Protein AF-E9JCG3-F1 (afdb_monomer)

Radius of gyration: 24.5 Å; Cα contacts (8 Å, |Δi|>4): 155; chains: 1; bounding box: 54×41×59 Å

Solvent-accessible surface area (backbone atoms only — not comparable to full-atom values): 11795 Å² total; per-residue (Å²): 128,67,65,68,55,51,57,50,52,54,48,57,53,37,63,75,56,69,42,74,49,72,71,36,49,53,48,51,50,50,36,44,73,51,73,40,44,71,69,59,64,74,71,52,77,86,57,66,67,60,52,55,53,53,52,52,50,41,44,52,51,46,52,49,52,53,52,53,46,49,51,66,66,41,89,62,66,67,55,58,52,74,62,68,55,85,92,52,78,56,64,48,57,55,56,52,70,72,46,78,89,65,80,58,53,38,51,52,33,47,51,32,49,52,65,42,69,73,26,44,59,70,39,85,88,55,58,73,80,70,17,31,15,80,81,72,66,60,64,55,16,38,70,68,35,37,49,64,70,30,88,76,49,19,78,70,51,69,84,64,36,95,43,63,68,48,28,50,52,52,67,59,42,67,72,77,49,76,67,59,28,53,43,39,38,50,52,51,53,52,52,56,51,46,49,50,55,54,64,62,62,70,74,117

Foldseek 3Di:
DPPLVVVVVVVVVCVVVVLPDPVSVVVCVVCVLLVHHPVNLVPDDPPSVVSVVVSVVSVVVSVVVVVLVCLVPDPAQVLSPVVPDPPDDQPLVVVVVPPPPPDCLLSVLLVCLSSVVQQPCRVPPDDPQSQACLQQSDDGRDQLCQCPPDPPRNVLQPPLDPDSVSSSVSLNDSDRDPSSSVSSSVSSVVSVVSVVVVVVVVPD

Mean predicted aligned error: 13.29 Å

Sequence (204 aa):
MGDERWVKLCWEEKRRERWIGTYGREREKYYNRNGWGLNAIDNMPREERLLIEEIREKERDVQKQLEDSKIREARYNKRYREFNGEGRTPKYIEQGITREGKNSEGIRALARLRCGNMENDNKYWLDEEKRGCTFCKIGKDNMEHFIGDCVIARDWFVGIGDSVKDTIRALESEDLDERKEKILIKFWREKEKYKKITDDGDVG

Organism: Solenopsis invicta (NCBI:txid13686)

Secondary structure (DSSP, 8-state):
--HHHHHHHHHHHHHHTTT-SHHHHHHHHHHHHTT--HHHHHTS-S-HHHHHHHHHHHHHHHHHHHHHHHHHH-SS-GGGGGG-STTPPPHHHHHHHHSTTS-THHHHHHHHHHTTTT-STT-TTS-GGGGB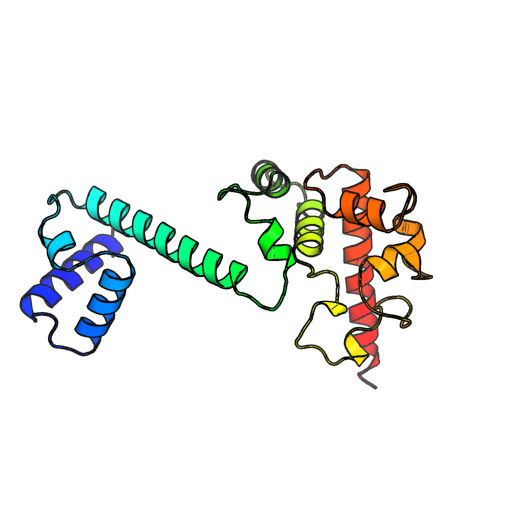-TTTSSSBSSHHHHHHT-TTTGGGGBTTBSSHHHHHHHHHSS---HHHHHHHHHHHHHHHHHHHHHHHHS--

pLDDT: mean 75.96, std 15.84, range [35.84, 96.56]

Structure (mmCIF, N/CA/C/O backbone):
data_AF-E9JCG3-F1
#
_entry.id   AF-E9JCG3-F1
#
loop_
_atom_site.group_PDB
_atom_site.id
_atom_site.type_symbol
_atom_site.label_atom_id
_atom_site.label_alt_id
_atom_site.label_comp_id
_atom_site.label_asym_id
_atom_site.label_entity_id
_atom_site.label_seq_id
_atom_site.pdbx_PDB_ins_code
_atom_site.Cartn_x
_atom_site.Cartn_y
_atom_site.Cartn_z
_atom_site.occupancy
_atom_site.B_iso_or_equiv
_atom_site.auth_seq_id
_atom_site.auth_comp_id
_atom_site.auth_asym_id
_atom_site.auth_atom_id
_atom_site.pdbx_PDB_model_num
ATOM 1 N N . MET A 1 1 ? 35.624 1.280 -15.198 1.00 37.50 1 MET A N 1
ATOM 2 C CA . MET A 1 1 ? 36.606 1.029 -16.281 1.00 37.50 1 MET A CA 1
ATOM 3 C C . MET A 1 1 ? 36.741 -0.445 -16.689 1.00 37.50 1 MET A C 1
ATOM 5 O O . MET A 1 1 ? 37.256 -0.681 -17.770 1.00 37.50 1 MET A O 1
ATOM 9 N N . GLY A 1 2 ? 36.293 -1.433 -15.895 1.00 39.94 2 GLY A N 1
ATOM 10 C CA . GLY A 1 2 ? 36.347 -2.855 -16.285 1.00 39.94 2 GLY A CA 1
ATOM 11 C C . GLY A 1 2 ? 35.219 -3.304 -17.224 1.00 39.94 2 GLY A C 1
ATOM 12 O O . GLY A 1 2 ? 35.501 -3.871 -18.272 1.00 39.94 2 GLY A O 1
ATOM 13 N N . ASP A 1 3 ? 33.959 -3.012 -16.888 1.00 49.09 3 ASP A N 1
ATOM 14 C CA . ASP A 1 3 ? 32.785 -3.560 -17.598 1.00 49.09 3 ASP A CA 1
ATOM 15 C C . ASP A 1 3 ? 32.650 -3.119 -19.060 1.00 49.09 3 ASP A C 1
ATOM 17 O O . ASP A 1 3 ? 32.310 -3.923 -19.922 1.00 49.09 3 ASP A O 1
ATOM 21 N N . GLU A 1 4 ? 32.962 -1.860 -19.368 1.00 45.25 4 GLU A N 1
ATOM 22 C CA . GLU A 1 4 ? 32.817 -1.293 -20.720 1.00 45.25 4 GLU A CA 1
ATOM 23 C C . GLU A 1 4 ? 33.733 -2.005 -21.731 1.00 45.25 4 GLU A C 1
ATOM 25 O O . GLU A 1 4 ? 33.326 -2.338 -22.845 1.00 45.25 4 GLU A O 1
ATOM 30 N N . ARG A 1 5 ? 34.946 -2.360 -21.287 1.00 47.16 5 ARG A N 1
ATOM 31 C CA . ARG A 1 5 ? 35.927 -3.112 -22.078 1.00 47.16 5 ARG A CA 1
ATOM 32 C C . ARG A 1 5 ? 35.469 -4.547 -22.351 1.00 47.16 5 ARG A C 1
ATOM 34 O O . ARG A 1 5 ? 35.720 -5.069 -23.437 1.00 47.16 5 ARG A O 1
ATOM 41 N N . TRP A 1 6 ? 34.791 -5.180 -21.393 1.00 45.41 6 TRP A N 1
ATOM 42 C CA . TRP A 1 6 ? 34.255 -6.535 -21.550 1.00 45.41 6 TRP A CA 1
ATOM 43 C C . TRP A 1 6 ? 33.073 -6.583 -22.509 1.00 45.41 6 TRP A C 1
ATOM 45 O O . TRP A 1 6 ? 33.000 -7.497 -23.328 1.00 45.41 6 TRP A O 1
ATOM 55 N N . VAL A 1 7 ? 32.191 -5.581 -22.469 1.00 52.19 7 VAL A N 1
ATOM 56 C CA . VAL A 1 7 ? 31.083 -5.453 -23.427 1.00 52.19 7 VAL A CA 1
ATOM 57 C C . VAL A 1 7 ? 31.621 -5.357 -24.858 1.00 52.19 7 VAL A C 1
ATOM 59 O O . VAL A 1 7 ? 31.132 -6.069 -25.736 1.00 52.19 7 VAL A O 1
ATOM 62 N N . LYS A 1 8 ? 32.680 -4.565 -25.072 1.00 52.66 8 LYS A N 1
ATOM 63 C CA . LYS A 1 8 ? 33.346 -4.394 -26.373 1.00 52.66 8 LYS A CA 1
ATOM 64 C C . LYS A 1 8 ? 34.048 -5.658 -26.871 1.00 52.66 8 LYS A C 1
ATOM 66 O O . LYS A 1 8 ? 33.841 -6.048 -28.016 1.00 52.66 8 LYS A O 1
ATOM 71 N N . LEU A 1 9 ? 34.818 -6.334 -26.014 1.00 55.47 9 LEU A N 1
ATOM 72 C CA . LEU A 1 9 ? 35.493 -7.588 -26.373 1.00 55.47 9 LEU A CA 1
ATOM 73 C C . LEU A 1 9 ? 34.490 -8.695 -26.712 1.00 55.47 9 LEU A C 1
ATOM 75 O O . LEU A 1 9 ? 34.639 -9.348 -27.741 1.00 55.47 9 LEU A O 1
ATOM 79 N N . CYS A 1 10 ? 33.426 -8.841 -25.914 1.00 58.19 10 CYS A N 1
ATOM 80 C CA . CYS A 1 10 ? 32.321 -9.746 -26.237 1.00 58.19 10 CYS A CA 1
ATOM 81 C C . CYS A 1 10 ? 31.674 -9.394 -27.584 1.00 58.19 10 CYS A C 1
ATOM 8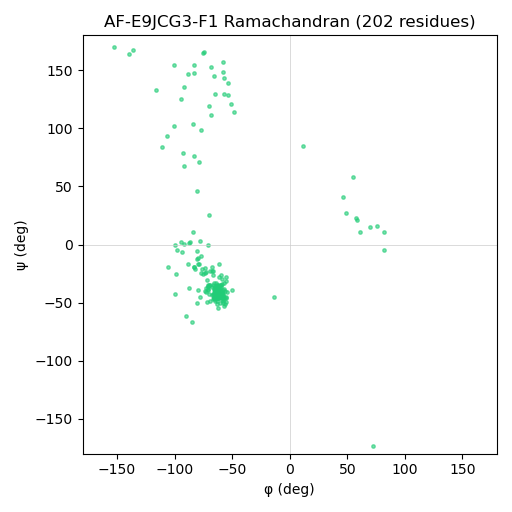3 O O . CYS A 1 10 ? 31.298 -10.287 -28.334 1.00 58.19 10 CYS A O 1
ATOM 85 N N . TRP A 1 11 ? 31.517 -8.107 -27.903 1.00 60.88 11 TRP A N 1
ATOM 86 C CA . TRP A 1 11 ? 30.899 -7.677 -29.158 1.00 60.88 11 TRP A CA 1
ATOM 87 C C . TRP A 1 11 ? 31.776 -7.986 -30.379 1.00 60.88 11 TRP A C 1
ATOM 89 O O . TRP A 1 11 ? 31.309 -8.578 -31.354 1.00 60.88 11 TRP A O 1
ATOM 99 N N . GLU A 1 12 ? 33.061 -7.636 -30.314 1.00 61.38 12 GLU A N 1
ATOM 100 C CA . GLU A 1 12 ? 34.038 -7.897 -31.378 1.00 61.38 12 GLU A CA 1
ATOM 101 C C . GLU A 1 12 ? 34.234 -9.402 -31.625 1.00 61.38 12 GLU A C 1
ATOM 103 O O . GLU A 1 12 ? 34.281 -9.845 -32.778 1.00 61.38 12 GLU A O 1
ATOM 108 N N . GLU A 1 13 ? 34.274 -10.198 -30.553 1.00 59.25 13 GLU A N 1
ATOM 109 C CA . GLU A 1 13 ? 34.321 -11.661 -30.601 1.00 59.25 13 GLU A CA 1
ATOM 110 C C . GLU A 1 13 ? 33.088 -12.234 -31.321 1.00 59.25 13 GLU A C 1
ATOM 112 O O . GLU A 1 13 ? 33.219 -13.045 -32.241 1.00 59.25 13 GLU A O 1
ATOM 117 N N . LYS A 1 14 ? 31.882 -11.742 -31.013 1.00 62.44 14 LYS A N 1
ATOM 118 C CA . LYS A 1 14 ? 30.645 -12.228 -31.650 1.00 62.44 14 LYS A CA 1
ATOM 119 C C . LYS A 1 14 ? 30.498 -11.796 -33.105 1.00 62.44 14 LYS A C 1
ATOM 121 O O . LYS A 1 14 ? 29.971 -12.571 -33.910 1.00 62.44 14 LYS A O 1
ATOM 126 N N . ARG A 1 15 ? 31.034 -10.628 -33.481 1.00 62.09 15 ARG A N 1
ATOM 127 C CA . ARG A 1 15 ? 31.109 -10.189 -34.885 1.00 62.09 15 ARG A CA 1
ATOM 128 C C . ARG A 1 15 ? 32.001 -11.114 -35.717 1.00 62.09 15 ARG A C 1
ATOM 130 O O . ARG A 1 15 ? 31.659 -11.415 -36.861 1.00 62.09 15 ARG A O 1
ATOM 137 N N . ARG A 1 16 ? 33.101 -11.622 -35.141 1.00 64.88 16 ARG A N 1
ATOM 138 C CA . ARG A 1 16 ? 33.938 -12.661 -35.775 1.00 64.88 16 ARG A CA 1
ATOM 139 C C . ARG A 1 16 ? 33.209 -13.999 -35.909 1.00 64.88 16 ARG A C 1
ATOM 141 O O . ARG A 1 16 ? 33.398 -14.680 -36.912 1.00 64.88 16 ARG A O 1
ATOM 148 N N . GLU A 1 17 ? 32.359 -14.351 -34.948 1.00 65.44 17 GLU A N 1
ATOM 149 C CA . GLU A 1 17 ? 31.610 -15.619 -34.928 1.00 65.44 17 GLU A CA 1
ATOM 150 C C . GLU A 1 17 ? 30.269 -15.589 -35.688 1.00 65.44 17 GLU A C 1
ATOM 152 O O . GLU A 1 17 ? 29.538 -16.582 -35.686 1.00 65.44 17 GLU A O 1
ATOM 157 N N . ARG A 1 18 ? 29.915 -14.460 -36.326 1.00 62.06 18 ARG A N 1
ATOM 158 C CA . ARG A 1 18 ? 28.636 -14.239 -37.038 1.00 62.06 18 ARG A CA 1
ATOM 159 C C . ARG A 1 18 ? 27.391 -14.634 -36.232 1.00 62.06 18 ARG A C 1
ATOM 161 O O . ARG A 1 18 ? 26.373 -14.993 -36.816 1.00 62.06 18 ARG A O 1
ATOM 168 N N . TRP A 1 19 ? 27.469 -14.591 -34.903 1.00 61.97 19 TRP A N 1
ATOM 169 C CA . TRP A 1 19 ? 26.335 -14.882 -34.019 1.00 61.97 19 TRP A CA 1
ATOM 170 C C . TRP A 1 19 ? 25.701 -16.285 -34.197 1.00 61.97 19 TRP A C 1
ATOM 172 O O . TRP A 1 19 ? 24.560 -16.500 -33.799 1.00 61.97 19 TRP A O 1
ATOM 182 N N . ILE A 1 20 ? 26.438 -17.269 -34.737 1.00 61.88 20 ILE A N 1
ATOM 183 C CA . ILE A 1 20 ? 25.892 -18.581 -35.162 1.00 61.88 20 ILE A CA 1
ATOM 184 C C . ILE A 1 20 ? 25.438 -19.467 -33.973 1.00 61.88 20 ILE A C 1
ATOM 186 O O . ILE A 1 20 ? 24.582 -20.342 -34.120 1.00 61.88 20 ILE A O 1
ATOM 190 N N . GLY A 1 21 ? 25.974 -19.239 -32.768 1.00 70.31 21 GLY A N 1
ATOM 191 C CA . GLY A 1 21 ? 25.678 -20.034 -31.567 1.00 70.31 21 GLY A CA 1
ATOM 192 C C . GLY A 1 21 ? 24.310 -19.763 -30.912 1.00 70.31 21 GLY A C 1
ATOM 193 O O . GLY A 1 21 ? 23.662 -18.745 -31.147 1.00 70.31 21 GLY A O 1
ATOM 194 N N . THR A 1 22 ? 23.870 -20.663 -30.023 1.00 67.44 22 THR A N 1
ATOM 195 C CA . THR A 1 22 ? 22.661 -20.498 -29.178 1.00 67.44 22 THR A CA 1
ATOM 196 C C . THR A 1 22 ? 22.699 -19.215 -28.348 1.00 67.44 22 THR A C 1
ATOM 198 O O . THR A 1 22 ? 21.752 -18.437 -28.394 1.00 67.44 22 THR A O 1
ATOM 201 N N . TYR A 1 23 ? 23.832 -18.939 -27.701 1.00 62.28 23 TYR A N 1
ATOM 202 C CA . TYR A 1 23 ? 24.071 -17.696 -26.962 1.00 62.28 23 TYR A CA 1
ATOM 203 C C . TYR A 1 23 ? 23.981 -16.437 -27.848 1.00 62.28 23 TYR A C 1
ATOM 205 O O . TYR A 1 23 ? 23.463 -15.405 -27.428 1.00 62.28 23 TYR A O 1
ATOM 213 N N . GLY A 1 24 ? 24.454 -16.521 -29.100 1.00 64.88 24 GLY A N 1
ATOM 214 C CA . GLY A 1 24 ? 24.377 -15.420 -30.066 1.00 64.88 24 GLY A CA 1
ATOM 215 C C . GLY A 1 24 ? 22.932 -15.091 -30.435 1.00 64.88 24 GLY A C 1
ATOM 216 O O . GLY A 1 24 ? 22.526 -13.936 -30.357 1.00 64.88 24 GLY A O 1
ATOM 217 N N . ARG A 1 25 ? 22.131 -16.125 -30.713 1.00 70.12 25 ARG A N 1
ATOM 218 C CA . ARG A 1 25 ? 20.692 -15.990 -30.986 1.00 70.12 25 ARG A CA 1
ATOM 219 C C . ARG A 1 25 ? 19.903 -15.458 -29.787 1.00 70.12 25 ARG A C 1
ATOM 221 O O . ARG A 1 25 ? 18.955 -14.703 -29.978 1.00 70.12 25 ARG A O 1
ATOM 228 N N . GLU A 1 26 ? 20.260 -15.832 -28.559 1.00 67.94 26 GLU A N 1
ATOM 229 C CA . GLU A 1 26 ? 19.628 -15.289 -27.346 1.00 67.94 26 GLU A CA 1
ATOM 230 C C . GLU A 1 26 ? 19.950 -13.806 -27.136 1.00 67.94 26 GLU A C 1
ATOM 232 O O . GLU A 1 26 ? 19.038 -13.020 -26.873 1.00 67.94 26 GLU A O 1
ATOM 237 N N . ARG A 1 27 ? 21.212 -13.397 -27.324 1.00 65.56 27 ARG A N 1
ATOM 238 C CA . ARG A 1 27 ? 21.592 -11.977 -27.272 1.00 65.56 27 ARG A CA 1
ATOM 239 C C . ARG A 1 27 ? 20.964 -11.162 -28.395 1.00 65.56 27 ARG A C 1
ATOM 241 O O . ARG A 1 27 ? 20.475 -10.073 -28.131 1.00 65.56 27 ARG A O 1
ATOM 248 N N . GLU A 1 28 ? 20.962 -11.666 -29.624 1.00 66.00 28 GLU A N 1
ATOM 249 C CA . GLU A 1 28 ? 20.315 -10.999 -30.757 1.00 66.00 28 GLU A CA 1
ATOM 250 C C . GLU A 1 28 ? 18.820 -10.793 -30.476 1.00 66.00 28 GLU A C 1
ATOM 252 O O . GLU A 1 28 ? 18.307 -9.689 -30.634 1.00 66.00 28 GLU A O 1
ATOM 257 N N . LYS A 1 29 ? 18.129 -11.816 -29.952 1.00 69.88 29 LYS A N 1
ATOM 258 C CA . LYS A 1 29 ? 16.742 -11.681 -29.479 1.00 69.88 29 LYS A CA 1
ATOM 259 C C . LYS A 1 29 ? 16.597 -10.633 -28.376 1.00 69.88 29 LYS A C 1
ATOM 261 O O . LYS A 1 29 ? 15.612 -9.902 -28.387 1.00 69.88 29 LYS A O 1
ATOM 266 N N . TYR A 1 30 ? 17.536 -10.564 -27.435 1.00 65.44 30 TYR A N 1
ATOM 267 C CA . TYR A 1 30 ? 17.532 -9.572 -26.358 1.00 65.44 30 TYR A CA 1
ATOM 268 C C . TYR A 1 30 ? 17.706 -8.141 -26.893 1.00 65.44 30 TYR A C 1
ATOM 270 O O . TYR A 1 30 ? 16.888 -7.280 -26.579 1.00 65.44 30 TYR A O 1
ATOM 278 N N . TYR A 1 31 ? 18.690 -7.887 -27.761 1.00 63.94 31 TYR A N 1
ATOM 279 C CA . TYR A 1 31 ? 18.884 -6.566 -28.370 1.00 63.94 31 TYR A CA 1
ATOM 280 C C . TYR A 1 31 ? 17.707 -6.181 -29.268 1.00 63.94 31 TYR A C 1
ATOM 282 O O . TYR A 1 31 ? 17.164 -5.091 -29.108 1.00 63.94 31 TYR A O 1
ATOM 290 N N . ASN A 1 32 ? 17.220 -7.101 -30.107 1.00 68.44 32 ASN A N 1
ATOM 291 C CA . ASN A 1 32 ? 16.039 -6.872 -30.941 1.00 68.44 32 ASN A CA 1
ATOM 292 C C . ASN A 1 32 ? 14.791 -6.562 -30.097 1.00 68.44 32 ASN A C 1
ATOM 294 O O . ASN A 1 32 ? 14.029 -5.664 -30.445 1.00 68.44 32 ASN A O 1
ATOM 298 N N . ARG A 1 33 ? 14.595 -7.256 -28.964 1.00 65.31 33 ARG A N 1
ATOM 299 C CA . ARG A 1 33 ? 13.516 -6.959 -28.003 1.00 65.31 33 ARG A CA 1
ATOM 300 C C . ARG A 1 33 ? 13.656 -5.558 -27.405 1.00 65.31 33 ARG A C 1
ATOM 302 O O . ARG A 1 33 ? 12.644 -4.909 -27.175 1.00 65.31 33 ARG A O 1
ATOM 309 N N . ASN A 1 34 ? 14.884 -5.095 -27.196 1.00 61.50 34 ASN A N 1
ATOM 310 C CA . ASN A 1 34 ? 15.181 -3.750 -26.714 1.00 61.50 34 ASN A CA 1
ATOM 311 C C . ASN A 1 34 ? 15.221 -2.687 -27.839 1.00 61.50 34 ASN A C 1
ATOM 313 O O . ASN A 1 34 ? 15.661 -1.566 -27.598 1.00 61.50 34 ASN A O 1
ATOM 317 N N . GLY A 1 35 ? 14.786 -3.015 -29.066 1.00 59.19 35 GLY A N 1
ATOM 318 C CA . GLY A 1 35 ? 14.738 -2.083 -30.204 1.00 59.19 35 GLY A CA 1
ATOM 319 C C . GLY A 1 35 ? 16.069 -1.893 -30.939 1.00 59.19 35 GLY A C 1
ATOM 320 O O . GLY A 1 35 ? 16.196 -1.012 -31.788 1.00 59.19 35 GLY A O 1
ATOM 321 N N . TRP A 1 36 ? 17.060 -2.727 -30.639 1.00 63.00 36 TRP A N 1
ATOM 322 C CA . TRP A 1 36 ? 18.398 -2.670 -31.206 1.00 63.00 36 TRP A CA 1
ATOM 323 C C . TRP A 1 36 ? 18.610 -3.808 -32.201 1.00 63.00 36 TRP A C 1
ATOM 325 O O . TRP A 1 36 ? 19.008 -4.911 -31.835 1.00 63.00 36 TRP A O 1
ATOM 335 N N . GLY A 1 37 ? 18.362 -3.530 -33.480 1.00 57.16 37 GLY A N 1
ATOM 336 C CA . GLY A 1 37 ? 18.829 -4.406 -34.552 1.00 57.16 37 GLY A CA 1
ATOM 337 C C . GLY A 1 37 ? 20.356 -4.406 -34.617 1.00 57.16 37 GLY A C 1
ATOM 338 O O . GLY A 1 37 ? 20.973 -3.359 -34.421 1.00 57.16 37 GLY A O 1
ATOM 339 N N . LEU A 1 38 ? 20.976 -5.540 -34.958 1.00 57.75 38 LEU A N 1
ATOM 340 C CA . LEU A 1 38 ? 22.433 -5.621 -35.173 1.00 57.75 38 LEU A CA 1
ATOM 341 C C . LEU A 1 38 ? 22.928 -4.521 -36.133 1.00 57.75 38 LEU A C 1
ATOM 343 O O . LEU A 1 38 ? 23.922 -3.858 -35.857 1.00 57.75 38 LEU A O 1
ATOM 347 N N . ASN A 1 39 ? 22.147 -4.233 -37.180 1.00 58.62 39 ASN A N 1
ATOM 348 C CA . ASN A 1 39 ? 22.409 -3.147 -38.127 1.00 58.62 39 ASN A CA 1
ATOM 349 C C . ASN A 1 39 ? 22.348 -1.746 -37.495 1.00 58.62 39 ASN A C 1
ATOM 351 O O . ASN A 1 39 ? 23.053 -0.851 -37.942 1.00 58.62 39 ASN A O 1
ATOM 355 N N . ALA A 1 40 ? 21.498 -1.514 -36.493 1.00 57.41 40 ALA A N 1
ATOM 356 C CA . ALA A 1 40 ? 21.407 -0.215 -35.827 1.00 57.41 40 ALA A CA 1
ATOM 357 C C . ALA A 1 40 ? 22.631 0.033 -34.937 1.00 57.41 40 ALA A C 1
ATOM 359 O O . ALA A 1 40 ? 23.143 1.146 -34.906 1.00 57.41 40 ALA A O 1
ATOM 360 N N . ILE A 1 41 ? 23.133 -1.015 -34.276 1.00 59.31 41 ILE A N 1
ATOM 361 C CA . ILE A 1 41 ? 24.354 -0.948 -33.464 1.00 59.31 41 ILE A CA 1
ATOM 362 C C . ILE A 1 41 ? 25.592 -0.782 -34.359 1.00 59.31 41 ILE A C 1
ATOM 364 O O . ILE A 1 41 ? 26.447 0.050 -34.072 1.00 59.31 41 ILE A O 1
ATOM 368 N N . ASP A 1 42 ? 25.671 -1.519 -35.472 1.00 60.69 42 ASP A N 1
ATOM 369 C CA . ASP A 1 42 ? 26.809 -1.445 -36.402 1.00 60.69 42 ASP A CA 1
ATOM 370 C C . ASP A 1 42 ? 26.914 -0.094 -37.141 1.00 60.69 42 ASP A C 1
ATOM 372 O O . ASP A 1 42 ? 28.005 0.272 -37.582 1.00 60.69 42 ASP A O 1
ATOM 376 N N . ASN A 1 43 ? 25.812 0.659 -37.258 1.00 60.62 43 ASN A N 1
ATOM 377 C CA . ASN A 1 43 ? 25.768 1.968 -37.922 1.00 60.62 43 ASN A CA 1
ATOM 378 C C . ASN A 1 43 ? 25.934 3.171 -36.968 1.00 60.62 43 ASN A C 1
ATOM 380 O O . ASN A 1 43 ? 25.861 4.313 -37.425 1.00 60.62 43 ASN A O 1
ATOM 384 N N . MET A 1 44 ? 26.149 2.957 -35.664 1.00 56.03 44 MET A N 1
ATOM 385 C CA . MET A 1 44 ? 26.280 4.057 -34.701 1.00 56.03 44 MET A CA 1
ATOM 386 C C . MET A 1 44 ? 27.690 4.668 -34.620 1.00 56.03 44 MET A C 1
ATOM 388 O O . MET A 1 44 ? 28.683 3.996 -34.918 1.00 56.03 44 MET A O 1
ATOM 392 N N . PRO A 1 45 ? 27.806 5.951 -34.210 1.00 57.03 45 PRO A N 1
ATOM 393 C CA . PRO A 1 45 ? 29.090 6.639 -34.075 1.00 57.03 45 PRO A CA 1
ATOM 394 C C . PRO A 1 45 ? 30.050 5.910 -33.120 1.00 57.03 45 PRO A C 1
ATOM 396 O O . PRO A 1 45 ? 29.646 5.380 -32.091 1.00 57.03 45 PRO A O 1
ATOM 399 N N . ARG A 1 46 ? 31.353 5.919 -33.435 1.00 55.12 46 ARG A N 1
ATOM 400 C CA . ARG A 1 46 ? 32.402 5.169 -32.706 1.00 55.12 46 ARG A CA 1
ATOM 401 C C . ARG A 1 46 ? 32.746 5.699 -31.304 1.00 55.12 46 ARG A C 1
ATOM 403 O O . ARG A 1 46 ? 33.636 5.143 -30.661 1.00 55.12 46 ARG A O 1
ATOM 410 N N . GLU A 1 47 ? 32.110 6.769 -30.836 1.00 58.09 47 GLU A N 1
ATOM 411 C CA . GLU A 1 47 ? 32.400 7.346 -29.521 1.00 58.09 47 GLU A CA 1
ATOM 412 C C . GLU A 1 47 ? 31.767 6.502 -28.402 1.00 58.09 47 GLU A C 1
ATOM 414 O O . GLU A 1 47 ? 30.584 6.579 -28.084 1.00 58.09 47 GLU A O 1
ATOM 419 N N . GLU A 1 48 ? 32.617 5.661 -27.813 1.00 56.50 48 GLU A N 1
ATOM 420 C CA . GLU A 1 48 ? 32.314 4.526 -26.931 1.00 56.50 48 GLU A CA 1
ATOM 421 C C . GLU A 1 48 ? 31.453 4.854 -25.696 1.00 56.50 48 GLU A C 1
ATOM 423 O O . GLU A 1 48 ? 30.658 4.018 -25.270 1.00 56.50 48 GLU A O 1
ATOM 428 N N . ARG A 1 49 ? 31.559 6.067 -25.135 1.00 55.03 49 ARG A N 1
ATOM 429 C CA . ARG A 1 49 ? 30.751 6.472 -23.967 1.00 55.03 49 ARG A CA 1
ATOM 430 C C . ARG A 1 49 ? 29.292 6.745 -24.319 1.00 55.03 49 ARG A C 1
ATOM 432 O O . ARG A 1 49 ? 28.415 6.312 -23.578 1.00 55.03 49 ARG A O 1
ATOM 439 N N . LEU A 1 50 ? 29.045 7.389 -25.460 1.00 60.94 50 LEU A N 1
ATOM 440 C CA . LEU A 1 50 ? 27.690 7.719 -25.908 1.00 60.94 50 LEU A CA 1
ATOM 441 C C . LEU A 1 50 ? 26.901 6.444 -26.230 1.00 60.94 50 LEU A C 1
ATOM 443 O O . LEU A 1 50 ? 25.734 6.334 -25.873 1.00 60.94 50 LEU A O 1
ATOM 447 N N . LEU A 1 51 ? 27.569 5.435 -26.802 1.00 63.03 51 LEU A N 1
ATOM 448 C CA . LEU A 1 51 ? 26.961 4.142 -27.125 1.00 63.03 51 LEU A CA 1
ATOM 449 C C . LEU A 1 51 ? 26.440 3.404 -25.880 1.00 63.03 51 LEU A C 1
ATOM 451 O O . LEU A 1 51 ? 25.333 2.870 -25.883 1.00 63.03 51 LEU A O 1
ATOM 455 N N . ILE A 1 52 ? 27.238 3.344 -24.811 1.00 65.06 52 ILE A N 1
ATOM 456 C CA . ILE A 1 52 ? 26.865 2.613 -23.591 1.00 65.06 52 ILE A CA 1
ATOM 457 C C . ILE A 1 52 ? 25.750 3.343 -22.840 1.00 65.06 52 ILE A C 1
ATOM 459 O O . ILE A 1 52 ? 24.848 2.694 -22.306 1.00 65.06 52 ILE A O 1
ATOM 463 N N . GLU A 1 53 ? 25.796 4.675 -22.803 1.00 67.25 53 GLU A N 1
ATOM 464 C CA . GLU A 1 53 ? 24.732 5.488 -22.214 1.00 67.25 53 GLU A CA 1
ATOM 465 C C . GLU A 1 53 ? 23.416 5.332 -22.985 1.00 67.25 53 GLU A C 1
ATOM 467 O O . GLU A 1 53 ? 22.399 5.030 -22.360 1.00 67.25 53 GLU A O 1
ATOM 472 N N . GLU A 1 54 ? 23.443 5.392 -24.320 1.00 70.19 54 GLU A N 1
ATOM 473 C CA . GLU A 1 54 ? 22.240 5.243 -25.149 1.00 70.19 54 GLU A CA 1
ATOM 474 C C . GLU A 1 54 ? 21.629 3.834 -25.032 1.00 70.19 54 GLU A C 1
ATOM 476 O O . GLU A 1 54 ? 20.408 3.684 -24.918 1.00 70.19 54 GLU A O 1
ATOM 481 N N . ILE A 1 55 ? 22.461 2.783 -24.990 1.00 68.81 55 ILE A N 1
ATOM 482 C CA . ILE A 1 55 ? 21.992 1.405 -24.760 1.00 68.81 55 ILE A CA 1
ATOM 483 C C . ILE A 1 55 ? 21.329 1.283 -23.383 1.00 68.81 55 ILE A C 1
ATOM 485 O O . ILE A 1 55 ? 20.242 0.711 -23.280 1.00 68.81 55 ILE A O 1
ATOM 489 N N . ARG A 1 56 ? 21.947 1.835 -22.331 1.00 70.25 56 ARG A N 1
ATOM 490 C CA . ARG A 1 56 ? 21.397 1.800 -20.965 1.00 70.25 56 ARG A CA 1
ATOM 491 C C . ARG A 1 56 ? 20.090 2.576 -20.848 1.00 70.25 56 ARG A C 1
ATOM 493 O O . ARG A 1 56 ? 19.193 2.130 -20.139 1.00 70.25 56 ARG A O 1
ATOM 500 N N . GLU A 1 57 ? 19.978 3.728 -21.501 1.00 74.56 57 GLU A N 1
ATOM 501 C CA . GLU A 1 57 ? 18.741 4.512 -21.520 1.00 74.56 57 GLU A CA 1
ATOM 502 C C . GLU A 1 57 ? 17.603 3.749 -22.186 1.00 74.56 57 GLU A C 1
ATOM 504 O O . GLU A 1 57 ? 16.568 3.547 -21.550 1.00 74.56 57 GLU A O 1
ATOM 509 N N . LYS A 1 58 ? 17.818 3.214 -23.394 1.00 71.06 58 LYS A N 1
ATOM 510 C CA . LYS A 1 58 ? 16.774 2.433 -24.072 1.00 71.06 58 LYS A CA 1
ATOM 511 C C . LYS A 1 58 ? 16.422 1.150 -23.329 1.00 71.06 58 LYS A C 1
ATOM 513 O O . LYS A 1 58 ? 15.257 0.768 -23.305 1.00 71.06 58 LYS A O 1
ATOM 518 N N . GLU A 1 59 ? 17.391 0.486 -22.701 1.00 74.81 59 GLU A N 1
ATOM 519 C CA . GLU A 1 59 ? 17.096 -0.677 -21.863 1.00 74.81 59 GLU A CA 1
ATOM 520 C C . GLU A 1 59 ? 16.197 -0.299 -20.680 1.00 74.81 59 GLU A C 1
ATOM 522 O O . GLU A 1 59 ? 15.204 -0.983 -20.431 1.00 74.81 59 GLU A O 1
ATOM 527 N N . ARG A 1 60 ? 16.501 0.803 -19.980 1.00 74.38 60 ARG A N 1
ATOM 528 C CA . ARG A 1 60 ? 15.649 1.306 -18.892 1.00 74.38 60 ARG A CA 1
ATOM 529 C C . ARG A 1 60 ? 14.241 1.625 -19.383 1.00 74.38 60 ARG A C 1
ATOM 531 O O . ARG A 1 60 ? 13.280 1.266 -18.705 1.00 74.38 60 ARG A O 1
ATOM 538 N N . ASP A 1 61 ? 14.111 2.232 -20.559 1.00 77.25 61 ASP A N 1
ATOM 539 C CA . ASP A 1 61 ? 12.810 2.556 -21.147 1.00 77.25 61 ASP A CA 1
ATOM 540 C C . ASP A 1 61 ? 12.006 1.303 -21.506 1.00 77.25 61 ASP A C 1
ATOM 542 O O . ASP A 1 61 ? 10.822 1.214 -21.180 1.00 77.25 61 ASP A O 1
ATOM 546 N N . VAL A 1 62 ? 12.639 0.300 -22.120 1.00 75.12 62 VAL A N 1
ATOM 547 C CA . VAL A 1 62 ? 11.977 -0.966 -22.472 1.00 75.12 62 VAL A CA 1
ATOM 548 C C . VAL A 1 62 ? 11.580 -1.738 -21.217 1.00 75.12 62 VAL A C 1
ATOM 550 O O . VAL A 1 62 ? 10.457 -2.240 -21.135 1.00 75.12 62 VAL A O 1
ATOM 553 N N . GLN A 1 63 ? 12.455 -1.801 -20.211 1.00 78.25 63 GLN A N 1
ATOM 554 C CA . GLN A 1 63 ? 12.121 -2.398 -18.918 1.00 78.25 63 GLN A CA 1
ATOM 555 C C . GLN A 1 63 ? 10.929 -1.686 -18.274 1.00 78.25 63 GLN A C 1
ATOM 557 O O . GLN A 1 63 ? 9.987 -2.353 -17.847 1.00 78.25 63 GLN A O 1
ATOM 562 N N . LYS A 1 64 ? 10.924 -0.347 -18.268 1.00 77.00 64 LYS A N 1
ATOM 563 C CA . LYS A 1 64 ? 9.811 0.456 -17.750 1.00 77.00 64 LYS A CA 1
ATOM 564 C C . LYS A 1 64 ? 8.505 0.141 -18.479 1.00 77.00 64 LYS A C 1
ATOM 566 O O . LYS A 1 64 ? 7.511 -0.154 -17.828 1.00 77.00 64 LYS A O 1
ATOM 571 N N . GLN A 1 65 ? 8.513 0.114 -19.812 1.00 75.94 65 GLN A N 1
ATOM 572 C CA . GLN A 1 65 ? 7.325 -0.215 -20.609 1.00 75.94 65 GLN A CA 1
ATOM 573 C C . GLN A 1 65 ? 6.794 -1.626 -20.326 1.00 75.94 65 GLN A C 1
ATOM 575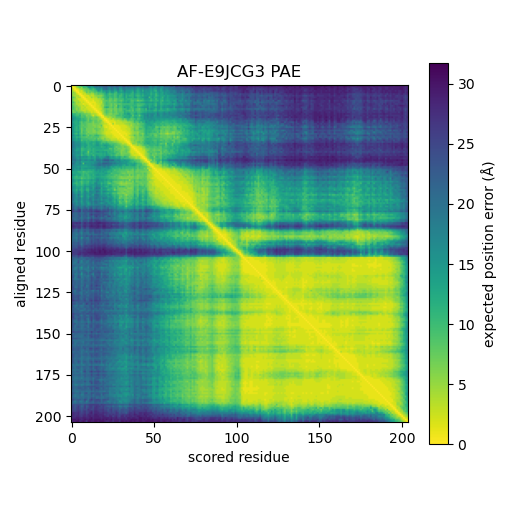 O O . GLN A 1 65 ? 5.581 -1.820 -20.217 1.00 75.94 65 GLN A O 1
ATOM 580 N N . LEU A 1 66 ? 7.688 -2.610 -20.205 1.00 79.06 66 LEU A N 1
ATOM 581 C CA . LEU A 1 66 ? 7.312 -3.992 -19.911 1.00 79.06 66 LEU A CA 1
ATOM 582 C C . LEU A 1 66 ? 6.706 -4.126 -18.512 1.00 79.06 66 LEU A C 1
ATOM 584 O O . LEU A 1 66 ? 5.673 -4.776 -18.362 1.00 79.06 66 LEU A O 1
ATOM 588 N N . GLU A 1 67 ? 7.320 -3.521 -17.496 1.00 77.00 67 GLU A N 1
ATOM 589 C CA . GLU A 1 67 ? 6.779 -3.536 -16.134 1.00 77.00 67 GLU A CA 1
ATOM 590 C C . GLU A 1 67 ? 5.451 -2.766 -16.044 1.00 77.00 67 GLU A C 1
ATOM 592 O O . GLU A 1 67 ? 4.486 -3.280 -15.475 1.00 77.00 67 GLU A O 1
ATOM 597 N N . ASP A 1 68 ? 5.334 -1.607 -16.699 1.00 73.06 68 ASP A N 1
ATOM 598 C CA . ASP A 1 68 ? 4.086 -0.837 -16.762 1.00 73.06 68 ASP A CA 1
ATOM 599 C C . ASP A 1 68 ? 2.957 -1.629 -17.447 1.00 73.06 68 ASP A C 1
ATOM 601 O O . ASP A 1 68 ? 1.801 -1.573 -17.010 1.00 73.06 68 ASP A O 1
ATOM 605 N N . SER A 1 69 ? 3.267 -2.392 -18.504 1.00 76.88 69 SER A N 1
ATOM 606 C CA . SER A 1 69 ? 2.318 -3.302 -19.167 1.00 76.88 69 SER A CA 1
ATOM 607 C C . SER A 1 69 ? 1.900 -4.438 -18.235 1.00 76.88 69 SER A C 1
ATOM 609 O O . SER A 1 69 ? 0.698 -4.648 -18.058 1.00 76.88 69 SER A O 1
ATOM 611 N N . LYS A 1 70 ? 2.843 -5.096 -17.544 1.00 78.69 70 LYS A N 1
ATOM 612 C CA . LYS A 1 70 ? 2.521 -6.131 -16.546 1.00 78.69 70 LYS A CA 1
ATOM 613 C C . LYS A 1 70 ? 1.613 -5.592 -15.445 1.00 78.69 70 LYS A C 1
ATOM 615 O O . LYS A 1 70 ? 0.635 -6.247 -15.102 1.00 78.69 70 LYS A O 1
ATOM 620 N N . ILE A 1 71 ? 1.896 -4.403 -14.913 1.00 72.81 71 ILE A N 1
ATOM 621 C CA . ILE A 1 71 ? 1.068 -3.749 -13.888 1.00 72.81 71 ILE A CA 1
ATOM 622 C C . ILE A 1 71 ? -0.334 -3.441 -14.432 1.00 72.81 71 ILE A C 1
ATOM 624 O O . ILE A 1 71 ? -1.343 -3.686 -13.764 1.00 72.81 71 ILE A O 1
ATOM 628 N N . ARG A 1 72 ? -0.415 -2.922 -15.661 1.00 71.69 72 ARG A N 1
ATOM 629 C CA . ARG A 1 72 ? -1.686 -2.597 -16.320 1.00 71.69 72 ARG A CA 1
ATOM 630 C C . ARG A 1 72 ? -2.533 -3.839 -16.582 1.00 71.69 72 ARG A C 1
ATOM 632 O O . ARG A 1 72 ? -3.749 -3.781 -16.423 1.00 71.69 72 ARG A O 1
ATOM 639 N N . GLU A 1 73 ? -1.911 -4.946 -16.962 1.00 76.81 73 GLU A N 1
ATOM 640 C CA . GLU A 1 73 ? -2.579 -6.206 -17.303 1.00 76.81 73 GLU A CA 1
ATOM 641 C C . GLU A 1 73 ? -2.802 -7.12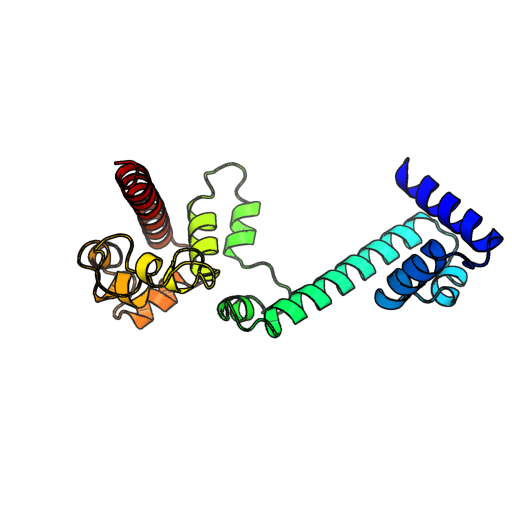0 -16.094 1.00 76.81 73 GLU A C 1
ATOM 643 O O . GLU A 1 73 ? -3.649 -8.018 -16.149 1.00 76.81 73 GLU A O 1
ATOM 648 N N . ALA A 1 74 ? -2.103 -6.877 -14.979 1.00 69.12 74 ALA A N 1
ATOM 649 C CA . ALA A 1 74 ? -2.241 -7.660 -13.762 1.00 69.12 74 ALA A CA 1
ATOM 650 C C . ALA A 1 74 ? -3.710 -7.721 -13.324 1.00 69.12 74 ALA A C 1
ATOM 652 O O . ALA A 1 74 ? -4.412 -6.708 -13.207 1.00 69.12 74 ALA A O 1
ATOM 653 N N . ARG A 1 75 ? -4.182 -8.951 -13.090 1.00 64.56 75 ARG A N 1
ATOM 654 C CA . ARG A 1 75 ? -5.522 -9.223 -12.546 1.00 64.56 75 ARG A CA 1
ATOM 655 C C . ARG A 1 75 ? -5.600 -8.918 -11.049 1.00 64.56 75 ARG A C 1
ATOM 657 O O . ARG A 1 75 ? -6.685 -8.646 -10.540 1.00 64.56 75 ARG A O 1
ATOM 664 N N . TYR A 1 76 ? -4.457 -8.974 -10.367 1.00 57.62 76 TYR A N 1
ATOM 665 C CA . TYR A 1 76 ? -4.295 -8.703 -8.943 1.00 57.62 76 TYR A CA 1
ATOM 666 C C . TYR A 1 76 ? -3.749 -7.290 -8.713 1.00 57.62 76 TYR A C 1
ATOM 668 O O . TYR A 1 76 ? -3.079 -6.728 -9.572 1.00 57.62 76 TYR A O 1
ATOM 676 N N . ASN A 1 77 ? -4.037 -6.733 -7.535 1.00 63.47 77 ASN A N 1
ATOM 677 C CA . ASN A 1 77 ? -3.535 -5.436 -7.084 1.00 63.47 77 ASN A CA 1
ATOM 678 C C . ASN A 1 77 ? -3.838 -4.273 -8.054 1.00 63.47 77 ASN A C 1
ATOM 680 O O . ASN A 1 77 ? -2.961 -3.567 -8.548 1.00 63.47 77 ASN A O 1
ATOM 684 N N . LYS A 1 78 ? -5.140 -4.082 -8.312 1.00 67.31 78 LYS A N 1
ATOM 685 C CA . LYS A 1 78 ? -5.678 -3.037 -9.200 1.00 67.31 78 LYS A CA 1
ATOM 686 C C . LYS A 1 78 ? -5.228 -1.626 -8.810 1.00 67.31 78 LYS A C 1
ATOM 688 O O . LYS A 1 78 ? -5.088 -0.792 -9.699 1.00 67.31 78 LYS A O 1
ATOM 693 N N . ARG A 1 79 ? -4.944 -1.392 -7.521 1.00 72.31 79 ARG A N 1
ATOM 694 C CA . ARG A 1 79 ? -4.417 -0.123 -7.004 1.00 72.31 79 ARG A CA 1
ATOM 695 C C . ARG A 1 79 ? -3.081 0.262 -7.625 1.00 72.31 79 ARG A C 1
ATOM 697 O O . ARG A 1 79 ? -2.809 1.448 -7.755 1.00 72.31 79 ARG A O 1
ATOM 704 N N . TYR A 1 80 ? -2.279 -0.697 -8.106 1.00 66.44 80 TYR A N 1
ATOM 705 C CA . TYR A 1 80 ? -1.044 -0.329 -8.794 1.00 66.44 80 TYR A CA 1
ATOM 706 C C . TYR A 1 80 ? -1.283 0.513 -10.055 1.00 66.44 80 TYR A C 1
ATOM 708 O O . TYR A 1 80 ? -0.456 1.352 -10.402 1.00 66.44 80 TYR A O 1
ATOM 716 N N . ARG A 1 81 ? -2.444 0.354 -10.704 1.00 68.19 81 ARG A N 1
ATOM 717 C CA . ARG A 1 81 ? -2.835 1.168 -11.863 1.00 68.19 81 ARG A CA 1
ATOM 718 C C . ARG A 1 81 ? -3.065 2.635 -11.496 1.00 68.19 81 ARG A C 1
ATOM 720 O O . ARG A 1 81 ? -2.955 3.487 -12.366 1.00 68.19 81 ARG A O 1
ATOM 727 N N . GLU A 1 82 ? -3.355 2.932 -10.232 1.00 67.69 82 GLU A N 1
ATOM 728 C CA . GLU A 1 82 ? -3.591 4.293 -9.737 1.00 67.69 82 GLU A CA 1
ATOM 729 C C . GLU A 1 82 ? -2.284 5.067 -9.514 1.00 67.69 82 GLU A C 1
ATOM 731 O O . GLU A 1 82 ? -2.307 6.293 -9.453 1.00 67.69 82 GLU A O 1
ATOM 736 N N . PHE A 1 83 ? -1.131 4.385 -9.444 1.00 63.56 83 PHE A N 1
ATOM 737 C CA . PHE A 1 83 ? 0.176 5.054 -9.461 1.00 63.56 83 PHE A CA 1
ATOM 738 C C . PHE A 1 83 ? 0.632 5.440 -10.873 1.00 63.56 83 PHE A C 1
ATOM 740 O O . PHE A 1 83 ? 1.573 6.219 -11.004 1.00 63.56 83 PHE A O 1
ATOM 747 N N . ASN A 1 84 ? -0.017 4.932 -11.929 1.00 54.12 84 ASN A N 1
ATOM 748 C CA . ASN A 1 84 ? 0.402 5.123 -13.323 1.00 54.12 84 ASN A CA 1
ATOM 749 C C . ASN A 1 84 ? -0.016 6.489 -13.903 1.00 54.12 84 ASN A C 1
ATOM 751 O O . ASN A 1 84 ? -0.505 6.579 -15.030 1.00 54.12 84 ASN A O 1
ATOM 755 N N . GLY A 1 85 ? 0.202 7.563 -13.142 1.00 53.69 85 GLY A N 1
ATOM 756 C CA . GLY A 1 85 ? 0.216 8.927 -13.659 1.00 53.69 85 GLY A CA 1
ATOM 757 C C . GLY A 1 85 ? 1.598 9.263 -14.225 1.00 53.69 85 GLY A C 1
ATOM 758 O O . GLY A 1 85 ? 2.536 9.495 -13.469 1.00 53.69 85 GLY A O 1
ATOM 759 N N . GLU A 1 86 ? 1.726 9.263 -15.554 1.00 54.78 86 GLU A N 1
ATOM 760 C CA . GLU A 1 86 ? 2.788 9.948 -16.323 1.00 54.78 86 GLU A CA 1
ATOM 761 C C . GLU A 1 86 ? 4.238 9.773 -15.828 1.00 54.78 86 GLU A C 1
ATOM 763 O O . GLU A 1 86 ? 5.025 10.715 -15.825 1.00 54.78 86 GLU A O 1
ATOM 768 N N . GLY A 1 87 ? 4.630 8.567 -15.406 1.00 55.19 87 GLY A N 1
ATOM 769 C CA . GLY A 1 87 ? 6.028 8.282 -15.063 1.00 55.19 87 GLY A CA 1
ATOM 770 C C . GLY A 1 87 ? 6.606 9.164 -13.950 1.00 55.19 87 GLY A C 1
ATOM 771 O O . GLY A 1 87 ? 7.829 9.300 -13.875 1.00 55.19 87 GLY A O 1
ATOM 772 N N . ARG A 1 88 ? 5.748 9.763 -13.118 1.00 67.25 88 ARG A N 1
ATOM 773 C CA . ARG A 1 88 ? 6.144 10.635 -12.017 1.00 67.25 88 ARG A CA 1
ATOM 774 C C . ARG A 1 88 ? 6.294 9.827 -10.732 1.00 67.25 88 ARG A C 1
ATOM 776 O O . ARG A 1 88 ? 5.427 9.030 -10.381 1.00 67.25 88 ARG A O 1
ATOM 783 N N . THR A 1 89 ? 7.370 10.078 -9.995 1.00 71.94 89 THR A N 1
ATOM 784 C CA . THR A 1 89 ? 7.524 9.558 -8.634 1.00 71.94 89 THR A CA 1
ATOM 785 C C . THR A 1 89 ? 6.456 10.186 -7.727 1.00 71.94 89 THR A C 1
ATOM 787 O O . THR A 1 89 ? 6.323 11.411 -7.710 1.00 71.94 89 THR A O 1
ATOM 790 N N . PRO A 1 90 ? 5.688 9.398 -6.952 1.00 78.25 90 PRO A N 1
ATOM 791 C CA . PRO A 1 90 ? 4.720 9.950 -6.009 1.00 78.25 90 PRO A CA 1
ATOM 792 C C . PRO A 1 90 ? 5.354 10.961 -5.045 1.00 78.25 90 PRO A C 1
ATOM 794 O O . PRO A 1 90 ? 6.441 10.710 -4.511 1.00 78.25 90 PRO A O 1
ATOM 797 N N . LYS A 1 91 ? 4.660 12.071 -4.753 1.00 81.69 91 LYS A N 1
ATOM 798 C CA . LYS A 1 91 ? 5.233 13.192 -3.974 1.00 81.69 91 LYS A CA 1
ATOM 799 C C . LYS A 1 91 ? 5.762 12.759 -2.607 1.00 81.69 91 LYS A C 1
ATOM 801 O O . LYS A 1 91 ? 6.817 13.210 -2.173 1.00 81.69 91 LYS A O 1
ATOM 806 N N . TYR A 1 92 ? 5.043 11.865 -1.930 1.00 78.19 92 TYR A N 1
ATOM 807 C CA . TYR A 1 92 ? 5.427 11.366 -0.607 1.00 78.19 92 TYR A CA 1
ATOM 808 C C . TYR A 1 92 ? 6.716 10.525 -0.633 1.00 78.19 92 TYR A C 1
ATOM 810 O O . TYR A 1 92 ? 7.435 10.468 0.364 1.00 78.19 92 TYR A O 1
ATOM 818 N N . ILE A 1 93 ? 7.036 9.895 -1.770 1.00 79.56 93 ILE A N 1
ATOM 819 C CA . ILE A 1 93 ? 8.300 9.176 -1.972 1.00 79.56 93 ILE A CA 1
ATOM 820 C C . ILE A 1 93 ? 9.423 10.178 -2.243 1.00 79.56 93 ILE A C 1
ATOM 822 O O . ILE A 1 93 ? 10.472 10.079 -1.610 1.00 79.56 93 ILE A O 1
ATOM 826 N N . GLU A 1 94 ? 9.192 11.173 -3.109 1.00 76.62 94 GLU A N 1
ATOM 827 C CA . GLU A 1 94 ? 10.163 12.248 -3.381 1.00 76.62 94 GLU A CA 1
ATOM 828 C C . GLU A 1 94 ? 10.579 12.956 -2.083 1.00 76.62 94 GLU A C 1
ATOM 830 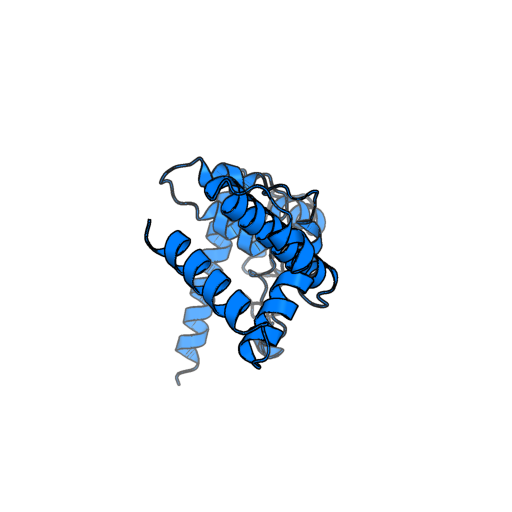O O . GLU A 1 94 ? 11.769 13.046 -1.781 1.00 76.62 94 GLU A O 1
ATOM 835 N N . GLN A 1 95 ? 9.601 13.355 -1.260 1.00 71.19 95 GLN A N 1
ATOM 836 C CA . GLN A 1 95 ? 9.826 13.979 0.049 1.00 71.19 95 GLN A CA 1
ATOM 837 C C . GLN A 1 95 ? 10.626 13.085 1.006 1.00 71.19 95 GLN A C 1
ATOM 839 O O . GLN A 1 95 ? 11.409 13.581 1.815 1.00 71.19 95 GLN A O 1
ATOM 844 N N . GLY A 1 96 ? 10.430 11.767 0.927 1.00 66.62 96 GLY A N 1
ATOM 845 C CA . GLY A 1 96 ? 11.170 10.792 1.721 1.00 66.62 96 GLY A CA 1
ATOM 846 C C . GLY A 1 96 ? 12.637 10.669 1.338 1.00 66.62 96 GLY A C 1
ATOM 847 O O . GLY A 1 96 ? 13.475 10.476 2.214 1.00 66.62 96 GLY A O 1
ATOM 848 N N . ILE A 1 97 ? 12.946 10.811 0.050 1.00 62.12 97 ILE A N 1
ATOM 849 C CA . ILE A 1 97 ? 14.318 10.783 -0.470 1.00 62.12 97 ILE A CA 1
ATOM 850 C C . ILE A 1 97 ? 15.076 12.050 -0.047 1.00 62.12 97 ILE A C 1
ATOM 852 O O . ILE A 1 97 ? 16.254 11.970 0.283 1.00 62.12 97 ILE A O 1
ATOM 856 N N . THR A 1 98 ? 14.407 13.209 -0.002 1.00 58.31 98 THR A N 1
ATOM 857 C CA . THR A 1 98 ? 15.041 14.489 0.376 1.00 58.31 98 THR A CA 1
ATOM 858 C C . THR A 1 98 ? 15.268 14.638 1.883 1.00 58.31 98 THR A C 1
ATOM 860 O O . THR A 1 98 ? 16.135 15.398 2.310 1.00 58.31 98 THR A O 1
ATOM 863 N N . ARG A 1 99 ? 14.485 13.944 2.718 1.00 58.38 99 ARG A N 1
ATOM 864 C CA . ARG A 1 99 ? 14.613 13.976 4.182 1.00 58.38 99 ARG A CA 1
ATOM 865 C C . ARG A 1 99 ? 15.703 12.998 4.633 1.00 58.38 99 ARG A C 1
ATOM 867 O O . ARG A 1 99 ? 15.407 11.916 5.135 1.00 58.38 99 ARG A O 1
ATOM 874 N N . GLU A 1 100 ? 16.966 13.381 4.459 1.00 50.12 100 GLU A N 1
ATOM 875 C CA . GLU A 1 100 ? 18.126 12.630 4.954 1.00 50.12 100 GLU A CA 1
ATOM 876 C C . GLU A 1 100 ? 17.948 12.230 6.437 1.00 50.12 100 GLU A C 1
ATOM 878 O O . GLU A 1 100 ? 17.881 13.063 7.341 1.00 50.12 100 GLU A O 1
ATOM 883 N N . GLY A 1 101 ? 17.849 10.924 6.700 1.00 47.59 101 GLY A N 1
ATOM 884 C CA . GLY A 1 101 ? 18.091 10.341 8.024 1.00 47.59 101 GLY A CA 1
ATOM 885 C C . GLY A 1 101 ? 16.970 10.384 9.075 1.00 47.59 101 GLY A C 1
ATOM 886 O O . GLY A 1 101 ? 17.141 9.762 10.123 1.00 47.59 101 GLY A O 1
ATOM 887 N N . LYS A 1 102 ? 15.810 11.022 8.852 1.00 48.78 102 LYS A N 1
ATOM 888 C CA . LYS A 1 102 ? 14.698 10.997 9.833 1.00 48.78 102 LYS A CA 1
ATOM 889 C C . LYS A 1 102 ? 13.613 9.989 9.453 1.00 48.78 102 LYS A C 1
ATOM 891 O O . LYS A 1 102 ? 12.793 10.231 8.579 1.00 48.78 102 LYS A O 1
ATOM 896 N N . ASN A 1 103 ? 13.665 8.852 10.147 1.00 58.94 103 ASN A N 1
ATOM 897 C CA . ASN A 1 103 ? 12.684 7.771 10.265 1.00 58.94 103 ASN A CA 1
ATOM 898 C C . ASN A 1 103 ? 11.497 7.811 9.273 1.00 58.94 103 ASN A C 1
ATOM 900 O O . ASN A 1 103 ? 10.404 8.268 9.594 1.00 58.94 103 ASN A O 1
ATOM 904 N N . SER A 1 104 ? 11.708 7.261 8.073 1.00 75.12 104 SER A N 1
ATOM 905 C CA . SER A 1 104 ? 10.740 7.168 6.967 1.00 75.12 104 SER A CA 1
ATOM 906 C C . SER A 1 104 ? 9.582 6.185 7.207 1.00 75.12 104 SER A C 1
ATOM 908 O O . SER A 1 104 ? 9.006 5.644 6.262 1.00 75.12 104 SER A O 1
ATOM 910 N N . GLU A 1 105 ? 9.233 5.907 8.464 1.00 86.75 105 GLU A N 1
ATOM 911 C CA . GLU A 1 105 ? 8.187 4.942 8.807 1.00 86.75 105 GLU A CA 1
ATOM 912 C C . GLU A 1 105 ? 6.816 5.355 8.275 1.00 86.75 105 GLU A C 1
ATOM 914 O O . GLU A 1 105 ? 6.112 4.496 7.751 1.00 86.75 105 GLU A O 1
ATOM 919 N N . GLY A 1 106 ? 6.464 6.643 8.327 1.00 89.00 106 GLY A N 1
ATOM 920 C CA . GLY A 1 106 ? 5.214 7.153 7.760 1.00 89.00 106 GLY A CA 1
ATOM 921 C C . GLY A 1 106 ? 5.121 6.928 6.258 1.00 89.00 106 GLY A C 1
ATOM 922 O O . GLY A 1 106 ? 4.126 6.408 5.763 1.00 89.00 106 GLY A O 1
ATOM 923 N N . ILE A 1 107 ? 6.205 7.224 5.539 1.00 88.31 107 ILE A N 1
ATOM 924 C CA . ILE A 1 107 ? 6.321 7.001 4.091 1.00 88.31 107 ILE A CA 1
ATOM 925 C C . ILE A 1 107 ? 6.212 5.511 3.758 1.00 88.31 107 ILE A C 1
ATOM 927 O O . ILE A 1 107 ? 5.488 5.133 2.837 1.00 88.31 107 ILE A O 1
ATOM 931 N N . ARG A 1 108 ? 6.883 4.643 4.528 1.00 89.12 108 ARG A N 1
ATOM 932 C CA . ARG A 1 108 ? 6.781 3.182 4.370 1.00 89.12 108 ARG A CA 1
ATOM 933 C C . ARG A 1 108 ? 5.367 2.684 4.657 1.00 89.12 108 ARG A C 1
ATOM 935 O O . ARG A 1 108 ? 4.880 1.813 3.939 1.00 89.12 108 ARG A O 1
ATOM 942 N N . ALA A 1 109 ? 4.713 3.221 5.683 1.00 91.69 109 ALA A N 1
ATOM 943 C CA . ALA A 1 109 ? 3.347 2.868 6.035 1.00 91.69 109 ALA A CA 1
ATOM 944 C C . ALA A 1 109 ? 2.366 3.311 4.935 1.00 91.69 109 ALA A C 1
ATOM 946 O O . ALA A 1 109 ? 1.577 2.495 4.464 1.00 91.69 109 ALA A O 1
ATOM 947 N N . LEU A 1 110 ? 2.483 4.543 4.431 1.00 91.44 110 LEU A N 1
ATOM 948 C CA . LEU A 1 110 ? 1.670 5.033 3.316 1.00 91.44 110 LEU A CA 1
ATOM 949 C C . LEU A 1 110 ? 1.896 4.214 2.038 1.00 91.44 110 LEU A C 1
ATOM 951 O O . LEU A 1 110 ? 0.930 3.805 1.396 1.00 91.44 110 LEU A O 1
ATOM 955 N N . ALA A 1 111 ? 3.149 3.895 1.700 1.00 88.62 111 ALA A N 1
ATOM 956 C CA . ALA A 1 111 ? 3.458 3.031 0.561 1.00 88.62 111 ALA A CA 1
ATOM 957 C C . ALA A 1 111 ? 2.801 1.651 0.702 1.00 88.62 111 ALA A C 1
ATOM 959 O O . ALA A 1 111 ? 2.203 1.143 -0.244 1.00 88.62 111 ALA A O 1
ATOM 960 N N . ARG A 1 112 ? 2.869 1.042 1.893 1.00 90.44 112 ARG A N 1
ATOM 961 C CA . ARG A 1 112 ? 2.220 -0.249 2.157 1.00 90.44 112 ARG A CA 1
ATOM 962 C C . ARG A 1 112 ? 0.704 -0.165 2.009 1.00 90.44 112 ARG A C 1
ATOM 964 O O . ARG A 1 112 ? 0.139 -1.082 1.424 1.00 90.44 112 ARG A O 1
ATOM 971 N N . LEU A 1 113 ? 0.072 0.896 2.509 1.00 91.25 113 LEU A N 1
ATOM 972 C CA . LEU A 1 113 ? -1.369 1.100 2.368 1.00 91.25 113 LEU A CA 1
ATOM 973 C C . LEU A 1 113 ? -1.770 1.230 0.894 1.00 91.25 113 LEU A C 1
ATOM 975 O O . LEU A 1 113 ? -2.609 0.469 0.414 1.00 91.25 113 LEU A O 1
ATOM 979 N N . ARG A 1 114 ? -1.144 2.159 0.158 1.00 88.38 114 ARG A N 1
ATOM 980 C CA . ARG A 1 114 ? -1.499 2.418 -1.245 1.00 88.38 114 ARG A CA 1
ATOM 981 C C . ARG A 1 114 ? -1.259 1.193 -2.130 1.00 88.38 114 ARG A C 1
ATOM 983 O O . ARG A 1 114 ? -2.061 0.906 -3.009 1.00 88.38 114 ARG A O 1
ATOM 990 N N . CYS A 1 115 ? -0.214 0.414 -1.853 1.00 84.75 115 CYS A N 1
ATOM 991 C CA . CYS A 1 115 ? 0.041 -0.849 -2.551 1.00 84.75 115 CYS A CA 1
ATOM 992 C C . CYS A 1 115 ? -0.840 -2.017 -2.068 1.00 84.75 115 CYS A C 1
ATOM 994 O O . CYS A 1 115 ? -0.637 -3.145 -2.514 1.00 84.75 115 CYS A O 1
ATOM 996 N N . GLY A 1 116 ? -1.769 -1.798 -1.132 1.00 88.00 116 GLY A N 1
ATOM 997 C CA . GLY A 1 116 ? -2.666 -2.836 -0.616 1.00 88.00 116 GLY A CA 1
ATOM 998 C C . GLY A 1 116 ? -1.979 -3.904 0.245 1.00 88.00 116 GLY A C 1
ATOM 999 O O . GLY A 1 116 ? -2.545 -4.970 0.474 1.00 88.00 116 GLY A O 1
ATOM 1000 N N . ASN A 1 117 ? -0.748 -3.652 0.700 1.00 89.12 117 ASN A N 1
ATOM 1001 C CA . ASN A 1 117 ? 0.072 -4.601 1.463 1.00 89.12 117 ASN A CA 1
ATOM 1002 C C . ASN A 1 117 ? -0.321 -4.674 2.949 1.00 89.12 117 ASN A C 1
ATOM 1004 O O . ASN A 1 117 ? 0.175 -5.546 3.676 1.00 89.12 11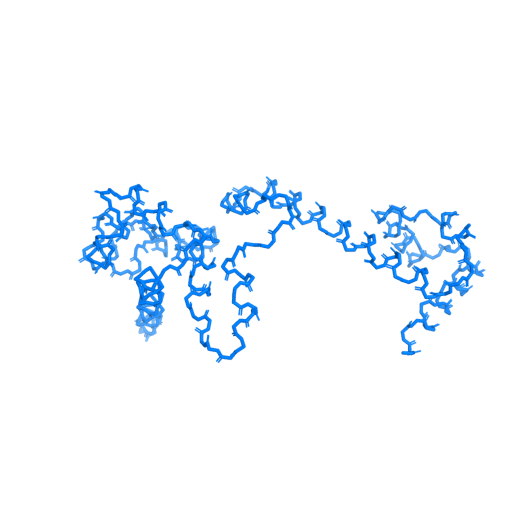7 ASN A O 1
ATOM 1008 N N . MET A 1 118 ? -1.159 -3.743 3.414 1.00 90.94 118 MET A N 1
ATOM 1009 C CA . MET A 1 118 ? -1.684 -3.721 4.780 1.00 90.94 118 MET A CA 1
ATOM 1010 C C . MET A 1 118 ? -2.893 -4.642 4.970 1.00 90.94 118 MET A C 1
ATOM 1012 O O . MET A 1 118 ? -3.153 -5.059 6.099 1.00 90.94 118 MET A O 1
ATOM 1016 N N . GLU A 1 119 ? -3.583 -4.990 3.889 1.00 92.38 119 GLU A N 1
ATOM 1017 C CA . GLU A 1 119 ? -4.730 -5.893 3.862 1.00 92.38 119 GLU A CA 1
ATOM 1018 C C . GLU A 1 119 ? -4.300 -7.333 3.541 1.00 92.38 119 GLU A C 1
ATOM 1020 O O . GLU A 1 119 ? -3.668 -7.601 2.516 1.00 92.38 119 GLU A O 1
ATOM 1025 N N . ASN A 1 120 ? -4.658 -8.296 4.390 1.00 91.44 120 ASN A N 1
ATOM 1026 C CA . ASN A 1 120 ? -4.532 -9.714 4.047 1.00 91.44 120 ASN A CA 1
ATOM 1027 C C . ASN A 1 120 ? -5.601 -10.145 3.034 1.00 91.44 120 ASN A C 1
ATOM 1029 O O . ASN A 1 120 ? -5.345 -11.074 2.275 1.00 91.44 120 ASN A O 1
ATOM 1033 N N . ASP A 1 121 ? -6.741 -9.449 2.952 1.00 91.12 121 ASP A N 1
ATOM 1034 C CA . ASP A 1 121 ? -7.790 -9.713 1.951 1.00 91.12 121 ASP A CA 1
ATOM 1035 C C . ASP A 1 121 ? -7.255 -9.585 0.508 1.00 91.12 121 ASP A C 1
ATOM 1037 O O . ASP A 1 121 ? -7.657 -10.326 -0.387 1.00 91.12 121 ASP A O 1
ATOM 1041 N N . ASN A 1 122 ? -6.244 -8.731 0.299 1.00 87.56 122 ASN A N 1
ATOM 1042 C CA . ASN A 1 122 ? -5.565 -8.557 -0.990 1.00 87.56 122 ASN A CA 1
ATOM 1043 C C . ASN A 1 122 ? -4.568 -9.684 -1.330 1.00 87.56 122 ASN A C 1
ATOM 1045 O O . ASN A 1 122 ? -4.050 -9.743 -2.451 1.00 87.56 122 ASN A O 1
ATOM 1049 N N . LYS A 1 123 ? -4.263 -10.583 -0.387 1.00 87.62 123 LYS A N 1
ATOM 1050 C CA . LYS A 1 123 ? -3.231 -11.615 -0.542 1.00 87.62 123 LYS A CA 1
ATOM 1051 C C . LYS A 1 123 ? -3.828 -12.916 -1.072 1.00 87.62 123 LYS A C 1
ATOM 1053 O O . LYS A 1 123 ? -3.967 -13.894 -0.345 1.00 87.62 123 LYS A O 1
ATOM 1058 N N . TYR A 1 124 ? -4.054 -12.908 -2.388 1.00 82.25 124 TYR A N 1
ATOM 1059 C CA . TYR A 1 124 ? -4.154 -14.027 -3.351 1.00 82.25 124 TYR A CA 1
ATOM 1060 C C . TYR A 1 124 ? -3.669 -15.417 -2.894 1.00 82.25 124 TYR A C 1
ATOM 1062 O O . TYR A 1 124 ? -4.292 -16.443 -3.163 1.00 82.25 124 TYR A O 1
ATOM 1070 N N . TRP A 1 125 ? -2.511 -15.443 -2.250 1.00 85.12 125 TRP A N 1
ATOM 1071 C CA . TRP A 1 125 ? -1.771 -16.651 -1.903 1.00 85.12 125 TRP A CA 1
ATOM 1072 C C . TRP A 1 125 ? -1.995 -17.135 -0.462 1.00 85.12 125 TRP A C 1
ATOM 1074 O O . TRP A 1 125 ? -1.450 -18.168 -0.095 1.00 85.12 125 TRP A O 1
ATOM 1084 N N . LEU A 1 126 ? -2.742 -16.397 0.366 1.00 86.12 126 LEU A N 1
ATOM 1085 C CA . LEU A 1 126 ? -3.148 -16.844 1.702 1.00 86.12 126 LEU A CA 1
ATOM 1086 C C . LEU A 1 126 ? -4.458 -17.628 1.637 1.00 86.12 126 LEU A C 1
ATOM 1088 O O . LEU A 1 126 ? -5.336 -17.273 0.848 1.00 86.12 126 LEU A O 1
ATOM 1092 N N . ASP A 1 127 ? -4.610 -18.615 2.517 1.00 88.25 127 ASP A N 1
ATOM 1093 C CA . ASP A 1 127 ? -5.874 -19.327 2.744 1.00 88.25 127 ASP A CA 1
ATOM 1094 C C . ASP A 1 127 ? -6.984 -18.347 3.159 1.00 88.25 127 ASP A C 1
ATOM 1096 O O . ASP A 1 127 ? -6.703 -17.338 3.811 1.00 88.25 127 ASP A O 1
ATOM 1100 N N . GLU A 1 128 ? -8.245 -18.626 2.809 1.00 84.88 128 GLU A N 1
ATOM 1101 C CA . GLU A 1 128 ? -9.373 -17.720 3.099 1.00 84.88 128 GLU A CA 1
ATOM 1102 C C . GLU A 1 128 ? -9.509 -17.406 4.595 1.00 84.88 128 GLU A C 1
ATOM 1104 O O . GLU A 1 128 ? -9.727 -16.253 4.966 1.00 84.88 128 GLU A O 1
ATOM 1109 N N . GLU A 1 129 ? -9.274 -18.395 5.459 1.00 85.19 129 GLU A N 1
ATOM 1110 C CA . GLU A 1 129 ? -9.286 -18.235 6.918 1.00 85.19 129 GLU A CA 1
ATOM 1111 C C . GLU A 1 129 ? -8.244 -17.208 7.400 1.00 85.19 129 GLU A C 1
ATOM 1113 O O . GLU A 1 129 ? -8.500 -16.415 8.307 1.00 85.19 129 GLU A O 1
ATOM 1118 N N . LYS A 1 130 ? -7.089 -17.134 6.725 1.00 86.00 130 LYS A N 1
ATOM 1119 C CA . LYS A 1 130 ? -6.001 -16.185 7.027 1.00 86.00 130 LYS A CA 1
ATOM 1120 C C . LYS A 1 130 ? -6.242 -14.785 6.448 1.00 86.00 130 LYS A C 1
ATOM 1122 O O . LYS A 1 130 ? -5.466 -13.861 6.718 1.00 86.00 130 LYS A O 1
ATOM 1127 N N . ARG A 1 131 ? -7.309 -14.604 5.663 1.00 90.12 131 ARG A N 1
ATOM 1128 C CA . ARG A 1 131 ? -7.765 -13.298 5.151 1.00 90.12 131 ARG A CA 1
ATOM 1129 C C . ARG A 1 131 ? -8.797 -12.627 6.057 1.00 90.12 131 ARG A C 1
ATOM 1131 O O . ARG A 1 131 ? -9.243 -11.521 5.748 1.00 90.12 131 ARG A O 1
ATOM 1138 N N . GLY A 1 132 ? -9.150 -13.259 7.176 1.00 92.69 132 GLY A N 1
ATOM 1139 C CA . GLY A 1 132 ? -9.951 -12.646 8.231 1.00 92.69 132 GLY A CA 1
ATOM 1140 C C . GLY A 1 132 ? -9.199 -11.534 8.968 1.00 92.69 132 GLY A C 1
ATOM 1141 O O . GLY A 1 132 ? -7.967 -11.534 9.035 1.00 92.69 132 GLY A O 1
ATOM 1142 N N . CYS A 1 133 ? -9.943 -10.573 9.525 1.00 94.00 133 CYS A N 1
ATOM 1143 C CA . CYS A 1 133 ? -9.389 -9.411 10.221 1.00 94.00 133 CYS A CA 1
ATOM 1144 C C . CYS A 1 133 ? -8.348 -9.807 11.283 1.00 94.00 133 CYS A C 1
ATOM 1146 O O . CYS A 1 133 ? -8.662 -10.492 12.257 1.00 94.00 133 CYS A O 1
ATOM 1148 N N . THR A 1 134 ? -7.114 -9.311 11.139 1.00 93.25 134 THR A N 1
ATOM 1149 C CA . THR A 1 134 ? -5.997 -9.621 12.052 1.00 93.25 134 THR A CA 1
ATOM 1150 C C . THR A 1 134 ? -6.314 -9.254 13.508 1.00 93.25 134 THR A C 1
ATOM 1152 O O . THR A 1 134 ? -5.860 -9.948 14.416 1.00 93.25 134 THR A O 1
ATOM 1155 N N . PHE A 1 135 ? -7.099 -8.193 13.727 1.00 93.19 135 PHE A N 1
ATOM 1156 C CA . PHE A 1 135 ? -7.403 -7.669 15.057 1.00 93.19 135 PHE A CA 1
ATOM 1157 C C . PHE A 1 135 ? -8.581 -8.387 15.716 1.00 93.19 135 PHE A C 1
ATOM 1159 O O . PHE A 1 135 ? -8.399 -9.053 16.729 1.00 93.19 135 PHE A O 1
ATOM 1166 N N . CYS A 1 136 ? -9.791 -8.244 15.166 1.00 92.75 136 CYS A N 1
ATOM 1167 C CA . CYS A 1 136 ? -11.008 -8.737 15.819 1.00 92.75 136 CYS A CA 1
ATOM 1168 C C . CYS A 1 136 ? -11.420 -10.144 15.381 1.00 92.75 136 CYS A C 1
ATOM 1170 O O . CYS A 1 136 ? -12.373 -10.678 15.938 1.00 92.75 136 CYS A O 1
ATOM 1172 N N . LYS A 1 137 ? -10.741 -10.729 14.383 1.00 91.00 137 LYS A N 1
ATOM 1173 C CA . LYS A 1 137 ? -11.042 -12.058 13.818 1.00 91.00 137 LYS A CA 1
ATOM 1174 C C . LYS A 1 137 ? -12.441 -12.189 13.199 1.00 91.00 137 LYS A C 1
ATOM 1176 O O . LYS A 1 137 ? -12.850 -13.287 12.843 1.00 91.00 137 LYS A O 1
ATOM 1181 N N . ILE A 1 138 ? -13.153 -11.076 13.024 1.00 91.31 138 ILE A N 1
ATOM 1182 C CA . ILE A 1 138 ? -14.490 -11.013 12.430 1.00 91.31 138 ILE A CA 1
ATOM 1183 C C . ILE A 1 138 ? -14.402 -10.207 11.137 1.00 91.31 138 ILE A C 1
ATOM 1185 O O . ILE A 1 138 ? -13.825 -9.126 11.117 1.00 91.31 138 ILE A O 1
ATOM 1189 N N . GLY A 1 139 ? -15.002 -10.712 10.061 1.00 91.81 139 GLY A N 1
ATOM 1190 C CA . GLY A 1 139 ? -14.983 -10.036 8.766 1.00 91.81 139 GLY A CA 1
ATOM 1191 C C . GLY A 1 139 ? -13.621 -10.095 8.069 1.00 91.81 139 GLY A C 1
ATOM 1192 O O . GLY A 1 139 ? -12.698 -10.795 8.492 1.00 91.81 139 GLY A O 1
ATOM 1193 N N . LYS A 1 140 ? -13.515 -9.372 6.954 1.00 93.88 140 LYS A N 1
ATOM 1194 C CA . LYS A 1 140 ? -12.336 -9.383 6.082 1.00 93.88 140 LYS A CA 1
ATOM 1195 C C . LYS A 1 140 ? -11.247 -8.446 6.593 1.00 93.88 140 LYS A C 1
ATOM 1197 O O . LYS A 1 140 ? -11.520 -7.383 7.144 1.00 93.88 140 LYS A O 1
ATOM 1202 N N . ASP A 1 141 ? -9.996 -8.816 6.359 1.00 95.19 141 ASP A N 1
ATOM 1203 C CA . ASP A 1 141 ? -8.830 -7.988 6.654 1.00 95.19 141 ASP A CA 1
ATOM 1204 C C . ASP A 1 141 ? -8.638 -6.912 5.574 1.00 95.19 141 ASP A C 1
ATOM 1206 O O . ASP A 1 141 ? -7.730 -7.001 4.745 1.00 95.19 141 ASP A O 1
ATOM 1210 N N . ASN A 1 142 ? -9.527 -5.916 5.557 1.00 94.50 142 ASN A N 1
ATOM 1211 C CA . ASN A 1 142 ? -9.485 -4.803 4.614 1.00 94.50 142 ASN A CA 1
ATOM 1212 C C . ASN A 1 142 ? -9.825 -3.446 5.254 1.00 94.50 142 ASN A C 1
ATOM 1214 O O . ASN A 1 142 ? -10.343 -3.377 6.368 1.00 94.50 142 ASN A O 1
ATOM 1218 N N . MET A 1 143 ? -9.502 -2.350 4.558 1.00 94.75 143 MET A N 1
ATOM 1219 C CA . MET A 1 143 ? -9.664 -0.988 5.091 1.00 94.75 143 MET A CA 1
ATOM 1220 C C . MET A 1 143 ? -11.117 -0.609 5.383 1.00 94.75 143 MET A C 1
ATOM 1222 O O . MET A 1 143 ? -11.357 0.088 6.366 1.00 94.75 143 MET A O 1
ATOM 1226 N N . GLU A 1 144 ? -12.076 -1.090 4.586 1.00 95.25 144 GLU A N 1
ATOM 1227 C CA . GLU A 1 144 ? -13.506 -0.862 4.841 1.00 95.25 144 GLU A CA 1
ATOM 1228 C C . GLU A 1 144 ? -13.901 -1.416 6.211 1.00 95.25 144 GLU A C 1
ATOM 1230 O O . GLU A 1 144 ? -14.467 -0.695 7.035 1.00 95.25 144 GLU A O 1
ATOM 1235 N N . HIS A 1 145 ? -13.493 -2.654 6.499 1.00 96.56 145 HIS A N 1
ATOM 1236 C CA . HIS A 1 145 ? -13.705 -3.263 7.802 1.00 96.56 145 HIS A CA 1
ATOM 1237 C C . HIS A 1 145 ? -12.924 -2.539 8.910 1.00 96.56 145 HIS A C 1
ATOM 1239 O O . HIS A 1 145 ? -13.496 -2.247 9.957 1.00 96.56 145 HIS A O 1
ATOM 1245 N N . PHE A 1 146 ? -11.639 -2.215 8.714 1.00 96.19 146 PHE A N 1
ATOM 1246 C CA . PHE A 1 146 ? -10.829 -1.568 9.759 1.00 96.19 146 PHE A CA 1
ATOM 1247 C C . PHE A 1 146 ? -11.374 -0.218 10.213 1.00 96.19 146 PHE A C 1
ATOM 1249 O O . PHE A 1 146 ? -11.260 0.099 11.394 1.00 96.19 146 PHE A O 1
ATOM 1256 N N . ILE A 1 147 ? -11.935 0.558 9.289 1.00 96.31 147 ILE A N 1
ATOM 1257 C CA . ILE A 1 147 ? -12.449 1.902 9.557 1.00 96.31 147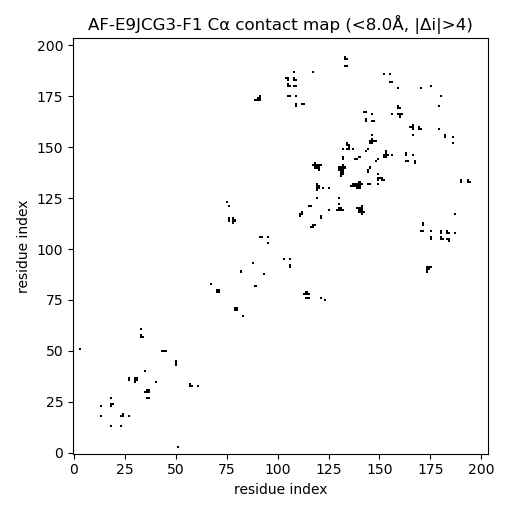 ILE A CA 1
ATOM 1258 C C . ILE A 1 147 ? -13.906 1.855 10.029 1.00 96.31 147 ILE A C 1
ATOM 1260 O O . ILE A 1 147 ? -14.279 2.646 10.891 1.00 96.31 147 ILE A O 1
ATOM 1264 N N . GLY A 1 148 ? -14.730 0.962 9.473 1.00 95.06 148 GLY A N 1
ATOM 1265 C CA . GLY A 1 148 ? -16.161 0.894 9.784 1.00 95.06 148 GLY A CA 1
ATOM 1266 C C . GLY A 1 148 ? -16.495 -0.040 10.946 1.00 95.06 148 GLY A C 1
ATOM 1267 O O . GLY A 1 148 ? -17.021 0.385 11.974 1.00 95.06 148 GLY A O 1
ATOM 1268 N N . ASP A 1 149 ? -16.177 -1.323 10.784 1.00 96.25 149 ASP A N 1
ATOM 1269 C CA . ASP A 1 149 ? -16.787 -2.394 11.580 1.00 96.25 149 ASP A CA 1
ATOM 1270 C C . ASP A 1 149 ? -15.849 -2.977 12.647 1.00 96.25 149 ASP A C 1
ATOM 1272 O O . ASP A 1 149 ? -16.295 -3.617 13.602 1.00 96.25 149 ASP A O 1
ATOM 1276 N N . CYS A 1 150 ? -14.537 -2.783 12.504 1.00 96.25 150 CYS A N 1
ATOM 1277 C CA . CYS A 1 150 ? -13.548 -3.383 13.387 1.00 96.25 150 CYS A CA 1
ATOM 1278 C C . CYS A 1 150 ? -13.629 -2.783 14.791 1.00 96.25 150 CYS A C 1
ATOM 1280 O O . CYS A 1 150 ? -13.216 -1.648 15.026 1.00 96.25 150 CYS A O 1
ATOM 1282 N N . VAL A 1 151 ? -14.064 -3.593 15.754 1.00 94.38 151 VAL A N 1
ATOM 1283 C CA . VAL A 1 151 ? -14.223 -3.192 17.162 1.00 94.38 151 VAL A CA 1
ATOM 1284 C C . VAL A 1 151 ? -12.922 -2.760 17.853 1.00 94.38 151 VAL A C 1
ATOM 1286 O O . VAL A 1 151 ? -12.983 -2.122 18.895 1.00 94.38 151 VAL A O 1
ATOM 1289 N N . ILE A 1 152 ? -11.752 -3.084 17.286 1.00 94.31 152 ILE A N 1
ATOM 1290 C CA . ILE A 1 152 ? -10.435 -2.711 17.836 1.00 94.31 152 ILE A CA 1
ATOM 1291 C C . ILE A 1 152 ? -9.846 -1.485 17.128 1.00 94.31 152 ILE A C 1
ATOM 1293 O O . ILE A 1 152 ? -9.262 -0.616 17.775 1.00 94.31 152 ILE A O 1
ATOM 1297 N N . ALA A 1 153 ? -9.950 -1.429 15.797 1.00 94.31 153 ALA A N 1
ATOM 1298 C CA . ALA A 1 153 ? -9.194 -0.474 14.988 1.00 94.31 153 ALA A CA 1
ATOM 1299 C C . ALA A 1 153 ? -9.992 0.776 14.590 1.00 94.31 153 ALA A C 1
ATOM 1301 O O . ALA A 1 153 ? -9.371 1.816 14.370 1.00 94.31 153 ALA A O 1
ATOM 1302 N N . ARG A 1 154 ? -11.332 0.706 14.523 1.00 94.56 154 ARG A N 1
ATOM 1303 C CA . ARG A 1 154 ? -12.171 1.789 13.969 1.00 94.56 154 ARG A CA 1
ATOM 1304 C C . ARG A 1 154 ? -11.910 3.146 14.628 1.00 94.56 154 ARG A C 1
ATOM 1306 O O . ARG A 1 154 ? -11.762 4.155 13.944 1.00 94.56 154 ARG A O 1
ATOM 1313 N N . ASP A 1 155 ? -11.730 3.151 15.949 1.00 95.69 155 ASP A N 1
ATOM 1314 C CA . ASP A 1 155 ? -11.562 4.373 16.739 1.00 95.69 155 ASP A CA 1
ATOM 1315 C C . ASP A 1 155 ? -10.242 5.098 16.419 1.00 95.69 155 ASP A C 1
ATOM 1317 O O . ASP A 1 155 ? -10.097 6.291 16.684 1.00 95.69 155 ASP A O 1
ATOM 1321 N N . TRP A 1 156 ? -9.261 4.412 15.820 1.00 95.62 156 TRP A N 1
ATOM 1322 C CA . TRP A 1 156 ? -7.978 5.020 15.452 1.00 95.62 156 TRP A CA 1
ATOM 1323 C C . TRP A 1 156 ? -8.093 5.949 14.244 1.00 95.62 156 TRP A C 1
ATOM 1325 O O . TRP A 1 156 ? -7.221 6.795 14.053 1.00 95.62 156 TRP A O 1
ATOM 1335 N N . PHE A 1 157 ? -9.147 5.798 13.442 1.00 94.94 157 PHE A N 1
ATOM 1336 C CA . PHE A 1 157 ? -9.354 6.555 12.209 1.00 94.94 157 PHE A CA 1
ATOM 1337 C C . PHE A 1 157 ? -10.331 7.725 12.378 1.00 94.94 157 PHE A C 1
ATOM 1339 O O . PHE A 1 157 ? -10.555 8.483 11.433 1.00 94.94 157 PHE A O 1
ATOM 1346 N N . VAL A 1 158 ? -10.882 7.913 13.582 1.00 92.12 158 VAL A N 1
ATOM 1347 C CA . VAL A 1 158 ? -11.829 8.993 13.880 1.00 92.12 158 VAL A CA 1
ATOM 1348 C C . VAL A 1 158 ? -11.208 10.352 13.563 1.00 92.12 158 VAL A C 1
ATOM 1350 O O . VAL A 1 158 ? -10.101 10.680 14.002 1.00 92.12 158 VAL A O 1
ATOM 1353 N N . GLY A 1 159 ? -11.953 11.152 12.798 1.00 89.81 159 GLY A N 1
ATOM 1354 C CA . GLY A 1 159 ? -11.598 12.509 12.390 1.00 89.81 159 GLY A CA 1
ATOM 1355 C C . GLY A 1 159 ? -10.544 12.608 11.284 1.00 89.81 159 GLY A C 1
ATOM 1356 O O . GLY A 1 159 ? -9.980 13.685 11.111 1.00 89.81 159 GLY A O 1
ATOM 1357 N N . ILE A 1 160 ? -10.263 11.517 10.562 1.00 93.50 160 ILE A N 1
ATOM 1358 C CA . ILE A 1 160 ? -9.581 11.578 9.259 1.00 93.50 160 ILE A CA 1
ATOM 1359 C C . ILE A 1 160 ? -10.561 11.957 8.139 1.00 93.50 160 ILE A C 1
ATOM 1361 O O . ILE A 1 160 ? -10.211 12.742 7.265 1.00 93.50 160 ILE A O 1
ATOM 1365 N N . GLY A 1 161 ? -11.786 11.435 8.178 1.00 91.94 161 GLY A N 1
ATOM 1366 C CA . GLY A 1 161 ? -12.862 11.797 7.260 1.00 91.94 161 GLY A CA 1
ATOM 1367 C C . GLY A 1 161 ? -14.234 11.596 7.898 1.00 91.94 161 GLY A C 1
ATOM 1368 O O . GLY A 1 161 ? -14.345 11.001 8.972 1.00 91.94 161 GLY A O 1
ATOM 1369 N N . ASP A 1 162 ? -15.271 12.090 7.223 1.00 91.56 162 ASP A N 1
ATOM 1370 C CA . ASP A 1 162 ? -16.650 12.086 7.737 1.00 91.56 162 ASP A CA 1
ATOM 1371 C C . ASP A 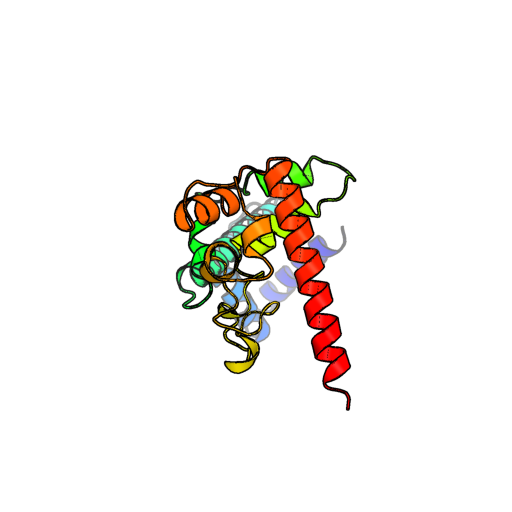1 162 ? -17.380 10.755 7.496 1.00 91.56 162 ASP A C 1
ATOM 1373 O O . ASP A 1 162 ? -18.369 10.439 8.155 1.00 91.56 162 ASP A O 1
ATOM 1377 N N . SER A 1 163 ? -16.887 9.949 6.554 1.00 95.25 163 SER A N 1
ATOM 1378 C CA . SER A 1 163 ? -17.415 8.623 6.234 1.00 95.25 163 SER A CA 1
ATOM 1379 C C . SER A 1 163 ? -16.290 7.604 6.053 1.00 95.25 163 SER A C 1
ATOM 1381 O O . SER A 1 163 ? -15.123 7.970 5.895 1.00 95.25 163 SER A O 1
ATOM 1383 N N . VAL A 1 164 ? -16.628 6.308 6.017 1.00 93.81 164 VAL A N 1
ATOM 1384 C CA . VAL A 1 164 ? -15.659 5.237 5.704 1.00 93.81 164 VAL A CA 1
ATOM 1385 C C . VAL A 1 164 ? -14.979 5.503 4.359 1.00 93.81 164 VAL A C 1
ATOM 1387 O O . VAL A 1 164 ? -13.758 5.435 4.254 1.00 93.81 164 VAL A O 1
ATOM 1390 N N . LYS A 1 165 ? -15.757 5.882 3.337 1.00 94.25 165 LYS A N 1
ATOM 1391 C CA . LYS A 1 165 ? -15.233 6.159 1.993 1.00 94.25 165 LYS A CA 1
ATOM 1392 C C . LYS A 1 165 ? -14.312 7.373 1.979 1.00 94.25 165 LYS A C 1
ATOM 1394 O O . LYS A 1 165 ? -13.257 7.320 1.354 1.00 94.25 165 LYS A O 1
ATOM 1399 N N . ASP A 1 166 ? -14.684 8.444 2.673 1.00 94.75 166 ASP A N 1
ATOM 1400 C CA . ASP A 1 166 ? -13.868 9.661 2.713 1.00 94.75 166 ASP A CA 1
ATOM 1401 C C . ASP A 1 166 ? -12.591 9.449 3.522 1.00 94.75 166 ASP A C 1
ATOM 1403 O O . ASP A 1 166 ? -11.526 9.913 3.126 1.00 94.75 166 ASP A O 1
ATOM 1407 N N . THR A 1 167 ? -12.671 8.650 4.586 1.00 95.06 167 THR A N 1
ATOM 1408 C CA . THR A 1 167 ? -11.508 8.241 5.373 1.00 95.06 167 THR A CA 1
ATOM 1409 C C . THR A 1 167 ? -10.535 7.418 4.533 1.00 95.06 167 THR A C 1
ATOM 1411 O O . THR A 1 167 ? -9.342 7.706 4.539 1.00 95.06 167 THR A O 1
ATOM 1414 N N . ILE A 1 168 ? -11.020 6.435 3.762 1.00 93.88 168 ILE A N 1
ATOM 1415 C CA . ILE A 1 168 ? -10.177 5.647 2.847 1.00 93.88 168 ILE A CA 1
ATOM 1416 C C . ILE A 1 168 ? -9.480 6.565 1.839 1.00 93.88 168 ILE A C 1
ATOM 1418 O O . ILE A 1 168 ? -8.256 6.528 1.740 1.00 93.88 168 ILE A O 1
ATOM 1422 N N . ARG A 1 169 ? -10.226 7.453 1.167 1.00 92.00 169 ARG A N 1
ATOM 1423 C CA . ARG A 1 169 ? -9.651 8.412 0.205 1.00 92.00 169 ARG A CA 1
ATOM 1424 C C . ARG A 1 169 ? -8.592 9.311 0.845 1.00 92.00 169 ARG A C 1
ATOM 1426 O O . ARG A 1 169 ? -7.540 9.537 0.252 1.00 92.00 169 ARG A O 1
ATOM 1433 N N . ALA A 1 170 ? -8.850 9.811 2.053 1.00 93.38 170 ALA A N 1
ATOM 1434 C CA . ALA A 1 170 ? -7.912 10.654 2.787 1.00 93.38 170 ALA A CA 1
ATOM 1435 C C . ALA A 1 170 ? -6.640 9.886 3.186 1.00 93.38 170 ALA A C 1
ATOM 1437 O O . ALA A 1 170 ? -5.533 10.416 3.079 1.00 93.38 170 ALA A O 1
ATOM 1438 N N . LEU A 1 171 ? -6.759 8.618 3.590 1.00 92.81 171 LEU A N 1
ATOM 1439 C CA . LEU A 1 171 ? -5.601 7.771 3.890 1.00 92.81 171 LEU A CA 1
ATOM 1440 C C . LEU A 1 171 ? -4.812 7.389 2.627 1.00 92.81 171 LEU A C 1
ATOM 1442 O O . LEU A 1 171 ? -3.587 7.304 2.683 1.00 92.81 171 LEU A O 1
ATOM 1446 N N . GLU A 1 172 ? -5.479 7.194 1.493 1.00 90.06 172 GLU A N 1
ATOM 1447 C CA . GLU A 1 172 ? -4.850 6.823 0.218 1.00 90.06 172 GLU A CA 1
ATOM 1448 C C . GLU A 1 172 ? -4.221 8.004 -0.532 1.00 90.06 172 GLU A C 1
ATOM 1450 O O . GLU A 1 172 ? -3.385 7.786 -1.412 1.00 90.06 172 GLU A O 1
ATOM 1455 N N . SER A 1 173 ? -4.574 9.245 -0.176 1.00 89.62 173 SER A N 1
ATOM 1456 C CA . SER A 1 173 ? -4.009 10.445 -0.800 1.00 89.62 173 SER A CA 1
ATOM 1457 C C . SER A 1 173 ? -2.479 10.511 -0.664 1.00 89.62 173 SER A C 1
ATOM 1459 O O . SER A 1 173 ? -1.883 9.914 0.238 1.00 89.62 173 SER A O 1
ATOM 1461 N N . GLU A 1 174 ? -1.814 11.250 -1.556 1.00 86.75 174 GLU A N 1
ATOM 1462 C CA . GLU A 1 174 ? -0.355 11.420 -1.473 1.00 86.75 174 GLU A CA 1
ATOM 1463 C C . GLU A 1 174 ? 0.069 12.326 -0.319 1.00 86.75 174 GLU A C 1
ATOM 1465 O O . GLU A 1 174 ? 1.200 12.227 0.152 1.00 86.75 174 GLU A O 1
ATOM 1470 N N . ASP A 1 175 ? -0.823 13.205 0.132 1.00 85.88 175 ASP A N 1
ATOM 1471 C CA . ASP A 1 175 ? -0.526 14.138 1.206 1.00 85.88 175 ASP A CA 1
ATOM 1472 C C . ASP A 1 175 ? -0.403 13.365 2.519 1.00 85.88 175 ASP A C 1
ATOM 1474 O O . ASP A 1 175 ? -1.325 12.668 2.951 1.00 85.88 175 ASP A O 1
ATOM 1478 N N . LEU A 1 176 ? 0.780 13.449 3.124 1.00 86.94 176 LEU A N 1
ATOM 1479 C CA . LEU A 1 176 ? 1.112 12.794 4.380 1.00 86.94 176 LEU A CA 1
ATOM 1480 C C . LEU A 1 176 ? 1.279 13.862 5.460 1.00 86.94 176 LEU A C 1
ATOM 1482 O O . LEU A 1 176 ? 2.385 14.332 5.727 1.00 86.94 176 LEU A O 1
ATOM 1486 N N . ASP A 1 177 ? 0.158 14.273 6.047 1.00 88.69 177 ASP A N 1
ATOM 1487 C CA . ASP A 1 177 ? 0.165 15.131 7.226 1.00 88.69 177 ASP A CA 1
ATOM 1488 C C . ASP A 1 177 ? 0.560 14.351 8.495 1.00 88.69 177 ASP A C 1
ATOM 1490 O O . ASP A 1 177 ? 0.559 13.117 8.534 1.00 88.69 177 ASP A O 1
ATOM 1494 N N . GLU A 1 178 ? 0.885 15.086 9.559 1.00 88.19 178 GLU A N 1
ATOM 1495 C CA . GLU A 1 178 ? 1.372 14.520 10.820 1.00 88.19 178 GLU A CA 1
ATOM 1496 C C . GLU A 1 178 ? 0.363 13.565 11.486 1.00 88.19 178 GLU A C 1
ATOM 1498 O O . GLU A 1 178 ? 0.748 12.566 12.104 1.00 88.19 178 GLU A O 1
ATOM 1503 N N . ARG A 1 179 ? -0.940 13.847 11.371 1.00 91.44 179 ARG A N 1
ATOM 1504 C CA . ARG A 1 179 ? -1.994 13.029 11.981 1.00 91.44 179 ARG A CA 1
ATOM 1505 C C . ARG A 1 179 ? -2.132 11.709 11.234 1.00 91.44 179 ARG A C 1
ATOM 1507 O O . ARG A 1 179 ? -2.119 10.647 11.864 1.00 91.44 179 ARG A O 1
ATOM 1514 N N . LYS A 1 180 ? -2.223 11.775 9.908 1.00 92.00 180 LYS A N 1
ATOM 1515 C CA . LYS A 1 180 ? -2.254 10.608 9.025 1.00 92.00 180 LYS A CA 1
ATOM 1516 C C . LYS A 1 180 ? -1.008 9.750 9.212 1.00 92.00 180 LYS A C 1
ATOM 1518 O O . LYS A 1 180 ? -1.130 8.540 9.391 1.00 92.00 180 LYS A O 1
ATOM 1523 N N . GLU A 1 181 ? 0.173 10.362 9.255 1.00 91.38 181 GLU A N 1
ATOM 1524 C CA . GLU A 1 181 ? 1.436 9.664 9.502 1.00 91.38 181 GLU A CA 1
ATOM 1525 C C . GLU A 1 181 ? 1.404 8.871 10.815 1.00 91.38 181 GLU A C 1
ATOM 1527 O O . GLU A 1 181 ? 1.655 7.662 10.818 1.00 91.38 181 GLU A O 1
ATOM 1532 N N . LYS A 1 182 ? 1.020 9.515 11.924 1.00 92.94 182 LYS A N 1
ATOM 1533 C CA . LYS A 1 182 ? 0.920 8.862 13.239 1.00 92.94 182 LYS A CA 1
ATOM 1534 C C . LYS A 1 182 ? -0.045 7.676 13.228 1.00 92.94 182 LYS A C 1
ATOM 1536 O O . LYS A 1 182 ? 0.280 6.623 13.784 1.00 92.94 182 LYS A O 1
ATOM 1541 N N . ILE A 1 183 ? -1.207 7.826 12.593 1.00 95.00 183 ILE A N 1
ATOM 1542 C CA . ILE A 1 183 ? -2.218 6.764 12.509 1.00 95.00 183 ILE A CA 1
ATOM 1543 C C . ILE A 1 183 ? -1.705 5.585 11.683 1.00 95.00 183 ILE A C 1
ATOM 1545 O O . ILE A 1 183 ? -1.804 4.447 12.140 1.00 95.00 183 ILE A O 1
ATOM 1549 N N . LEU A 1 184 ? -1.100 5.835 10.519 1.00 94.44 184 LEU A N 1
ATOM 1550 C CA . LEU A 1 184 ? -0.567 4.778 9.657 1.00 94.44 184 LEU A CA 1
ATOM 1551 C C . LEU A 1 184 ? 0.566 4.000 10.332 1.00 94.44 184 LEU A C 1
ATOM 1553 O O . LEU A 1 184 ? 0.589 2.769 10.271 1.00 94.44 184 LEU A O 1
ATOM 1557 N N . ILE A 1 185 ? 1.477 4.697 11.017 1.00 94.00 185 ILE A N 1
ATOM 1558 C CA . ILE A 1 185 ? 2.562 4.062 11.777 1.00 94.00 185 ILE A CA 1
ATOM 1559 C C . ILE A 1 185 ? 1.990 3.203 12.906 1.00 94.00 185 ILE A C 1
ATOM 1561 O O . ILE A 1 185 ? 2.382 2.042 13.051 1.00 94.00 185 ILE A O 1
ATOM 1565 N N . LYS A 1 186 ? 1.051 3.747 13.696 1.00 95.12 186 LYS A N 1
ATOM 1566 C CA . LYS A 1 186 ? 0.392 3.005 14.779 1.00 95.12 186 LYS A CA 1
ATOM 1567 C C . LYS A 1 186 ? -0.285 1.752 14.233 1.00 95.12 186 LYS A C 1
ATOM 1569 O O . LYS A 1 186 ? -0.011 0.657 14.714 1.00 95.12 186 LYS A O 1
ATOM 1574 N N . PHE A 1 187 ? -1.123 1.914 13.214 1.00 95.69 187 PHE A N 1
ATOM 1575 C CA . PHE A 1 187 ? -1.875 0.827 12.605 1.00 95.69 187 PHE A CA 1
ATOM 1576 C C . PHE A 1 187 ? -0.952 -0.285 12.100 1.00 95.69 187 PHE A C 1
ATOM 1578 O O . PHE A 1 187 ? -1.158 -1.457 12.419 1.00 95.69 187 PHE A O 1
ATOM 1585 N N . TRP A 1 188 ? 0.113 0.081 11.383 1.00 94.69 188 TRP A N 1
ATOM 1586 C CA . TRP A 1 188 ? 1.095 -0.876 10.889 1.00 94.69 188 TRP A CA 1
ATOM 1587 C C . TRP A 1 188 ? 1.781 -1.645 12.022 1.00 94.69 188 TRP A C 1
ATOM 1589 O O . TRP A 1 188 ? 1.817 -2.876 11.995 1.00 94.69 188 TRP A O 1
ATOM 1599 N N . ARG A 1 189 ? 2.300 -0.934 13.029 1.00 93.50 189 ARG A N 1
ATOM 1600 C CA . ARG A 1 189 ? 3.020 -1.542 14.157 1.00 93.50 189 ARG A CA 1
ATOM 1601 C C . ARG A 1 189 ? 2.128 -2.481 14.957 1.00 93.50 189 ARG A C 1
ATOM 1603 O O . ARG A 1 189 ? 2.559 -3.583 15.283 1.00 93.50 189 ARG A O 1
ATOM 1610 N N . GLU A 1 190 ? 0.901 -2.066 15.255 1.00 94.44 190 GLU A N 1
ATOM 1611 C CA . GLU A 1 190 ? -0.054 -2.913 15.970 1.00 94.44 190 GLU A CA 1
ATOM 1612 C C . GLU A 1 190 ? -0.390 -4.162 15.158 1.00 94.44 190 GLU A C 1
ATOM 1614 O O . GLU A 1 190 ? -0.345 -5.267 15.691 1.00 94.44 190 GLU A O 1
ATOM 1619 N N . LYS A 1 191 ? -0.607 -4.036 13.846 1.00 91.62 191 LYS A N 1
ATOM 1620 C CA . LYS A 1 191 ? -0.877 -5.205 13.003 1.00 91.62 191 LYS A CA 1
ATOM 1621 C C . LYS A 1 191 ? 0.266 -6.226 13.033 1.00 91.62 191 LYS A C 1
ATOM 1623 O O . LYS A 1 191 ? 0.016 -7.424 13.128 1.00 91.62 191 LYS A O 1
ATOM 1628 N N . GLU A 1 192 ? 1.515 -5.767 12.969 1.00 90.50 192 GLU A N 1
ATOM 1629 C CA . GLU A 1 192 ? 2.686 -6.651 13.037 1.00 90.50 192 GLU A CA 1
ATOM 1630 C C . GLU A 1 192 ? 2.829 -7.332 14.405 1.00 90.50 192 GLU A C 1
ATOM 1632 O O . GLU A 1 192 ? 3.239 -8.489 14.465 1.00 90.50 192 GLU A O 1
ATOM 1637 N N . LYS A 1 193 ? 2.444 -6.666 15.502 1.00 90.06 193 LYS A N 1
ATOM 1638 C CA . LYS A 1 193 ? 2.400 -7.298 16.831 1.00 90.06 193 LYS A CA 1
ATOM 1639 C C . LYS A 1 193 ? 1.359 -8.414 16.894 1.00 90.06 193 LYS A C 1
ATOM 1641 O O . LYS A 1 193 ? 1.673 -9.495 17.377 1.00 90.06 193 LYS A O 1
ATOM 1646 N N . TYR A 1 194 ? 0.151 -8.171 16.384 1.00 85.00 194 TYR A N 1
ATOM 1647 C CA . TYR A 1 194 ? -0.922 -9.171 16.402 1.00 85.00 194 TYR A CA 1
ATOM 1648 C C . TYR A 1 194 ? -0.573 -10.417 15.583 1.00 85.00 194 TYR A C 1
ATOM 1650 O O . TYR A 1 194 ? -0.912 -11.515 16.006 1.00 85.00 194 TYR A O 1
ATOM 1658 N N . LYS A 1 195 ? 0.137 -10.265 14.456 1.00 78.81 195 LYS A N 1
ATOM 1659 C CA . LYS A 1 195 ? 0.624 -11.415 13.674 1.00 78.81 195 LYS A CA 1
ATOM 1660 C C . LYS A 1 195 ? 1.609 -12.283 14.452 1.00 78.81 195 LYS A C 1
ATOM 1662 O O . LYS A 1 195 ? 1.482 -13.495 14.447 1.00 78.81 195 LYS A O 1
ATOM 1667 N N . LYS A 1 196 ? 2.562 -11.669 15.159 1.00 74.00 196 LYS A N 1
ATOM 1668 C CA . LYS A 1 196 ? 3.529 -12.432 15.964 1.00 74.00 196 LYS A CA 1
ATOM 1669 C C . LYS A 1 196 ? 2.836 -13.258 17.045 1.00 74.00 196 LYS A C 1
ATOM 1671 O O . LYS A 1 196 ? 3.138 -14.426 17.200 1.00 74.00 196 LYS A O 1
ATOM 1676 N N . ILE A 1 197 ? 1.851 -12.668 17.724 1.00 72.38 197 ILE A N 1
ATOM 1677 C CA . ILE A 1 197 ? 1.076 -13.366 18.760 1.00 72.38 197 ILE A CA 1
ATOM 1678 C C . ILE A 1 197 ? 0.317 -14.568 18.183 1.00 72.38 197 ILE A C 1
ATOM 1680 O O . ILE A 1 197 ? 0.223 -15.595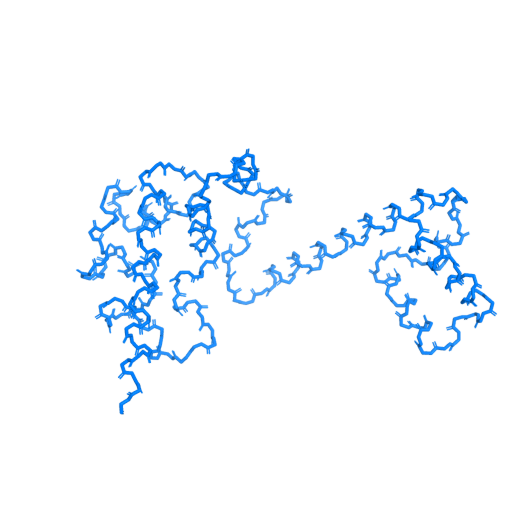 18.844 1.00 72.38 197 ILE A O 1
ATOM 1684 N N . THR A 1 198 ? -0.238 -14.451 16.974 1.00 62.88 198 THR A N 1
ATOM 1685 C CA . THR A 1 198 ? -0.961 -15.565 16.345 1.00 62.88 198 THR A CA 1
ATOM 1686 C C . THR A 1 198 ? -0.023 -16.661 15.867 1.00 62.88 198 THR A C 1
ATOM 1688 O O . THR A 1 198 ? -0.320 -17.828 16.075 1.00 62.88 198 THR A O 1
ATOM 1691 N N . ASP A 1 199 ? 1.119 -16.290 15.288 1.00 61.53 199 ASP A N 1
ATOM 1692 C CA . ASP A 1 199 ? 2.083 -17.254 14.755 1.00 61.53 199 ASP A CA 1
ATOM 1693 C C . ASP A 1 199 ? 2.801 -18.021 15.887 1.00 61.53 199 ASP A C 1
ATOM 1695 O O . ASP A 1 199 ? 3.054 -19.215 15.755 1.00 61.53 199 ASP A O 1
ATOM 1699 N N . ASP A 1 200 ? 3.072 -17.364 17.023 1.00 57.66 200 ASP A N 1
ATOM 1700 C CA . ASP A 1 200 ? 3.665 -17.993 18.215 1.00 57.66 200 ASP A CA 1
ATOM 1701 C C . ASP A 1 200 ? 2.645 -18.840 19.012 1.00 57.66 200 ASP A C 1
ATOM 1703 O O . ASP A 1 200 ? 3.035 -19.711 19.788 1.00 57.66 200 ASP A O 1
ATOM 1707 N N . GLY A 1 201 ? 1.341 -18.591 18.836 1.00 52.75 201 GLY A N 1
ATOM 1708 C CA . GLY A 1 201 ? 0.253 -19.321 19.499 1.00 52.75 201 GLY A CA 1
ATOM 1709 C C . GLY A 1 201 ? -0.146 -20.636 18.820 1.00 52.75 201 GLY A C 1
ATOM 1710 O O . GLY A 1 201 ? -0.739 -21.487 19.477 1.00 52.75 201 GLY A O 1
ATOM 1711 N N . ASP A 1 202 ? 0.207 -20.817 17.544 1.00 48.81 202 ASP A N 1
ATOM 1712 C CA . ASP A 1 202 ? -0.031 -22.048 16.768 1.00 48.81 202 ASP A CA 1
ATOM 1713 C C . ASP A 1 202 ? 1.105 -23.087 16.929 1.00 48.81 202 ASP A C 1
ATOM 1715 O O . ASP A 1 202 ? 1.060 -24.171 16.344 1.00 48.81 202 ASP A O 1
ATOM 1719 N N . VAL A 1 203 ? 2.128 -22.787 17.742 1.00 44.16 203 VAL A N 1
ATOM 1720 C CA . VAL A 1 203 ? 3.156 -23.745 18.184 1.00 44.16 203 VAL A CA 1
ATOM 1721 C C . VAL A 1 203 ? 2.709 -24.369 19.514 1.00 44.16 203 VAL A C 1
ATOM 1723 O O . VAL A 1 203 ? 3.283 -24.098 20.570 1.00 44.16 203 VAL A O 1
ATOM 1726 N N . GLY A 1 204 ? 1.639 -25.166 19.472 1.00 35.84 204 GLY A N 1
ATOM 1727 C CA . GLY A 1 204 ? 1.048 -25.847 20.632 1.00 35.84 204 GLY A CA 1
ATOM 1728 C C . GLY A 1 204 ? 0.509 -27.221 20.283 1.00 35.84 204 GLY A C 1
ATOM 1729 O O . GLY A 1 204 ? -0.360 -27.289 19.389 1.00 35.84 204 GLY A O 1
#